Protein AF-0000000068370309 (afdb_homodimer)

Foldseek 3Di:
DPPPPFLCPDDPDPDADDDDDDPPWDKDFPDADNNRFWTWMWTDDPHAIEIEIEGDADQPPNLVVLVVVLVVVVVVVHLHYDYDYHQNFDQPPPPPPPDPDPPDPPPRDGDHDPSNVVSCVVSVHDDCVVVDDPVCCCVPVNPD/DPPPPQLCPDDPDPLDDDDDDDPPWDKDFPDADNNSFWTWMWTDDPHDIEIEIEGDADQPPNLVVLVVVLVVVVVVVHLHYDYDYHQNFHQPPPPPPPDPDPPDPPPRDGDRDPSNVVSCVVSVHDDCVVVDDPVCCCVPVNPD

Secondary structure (DSSP, 8-state):
---------SSS-----EEEEETTSEEEEEEE-TTSSEEEEEEEETTEEEEEEEEE--SS-HHHHHHHHHHHHHHHT-SSEEEEEE--PEE--------SS--------EE--HHHHHHHHHTTEEEGGGS--HHHHHHHS---/---------SSS----EEEEEETTSEEEEEEE-TTSSEEEEEEEETTEEEEEEEEE--SS-HHHHHHHHHHHHHHHT-SSEEEEEE---EE--------SS--------EE--HHHHHHHHHTTEEEGGGG--HHHHHHHS---

Orga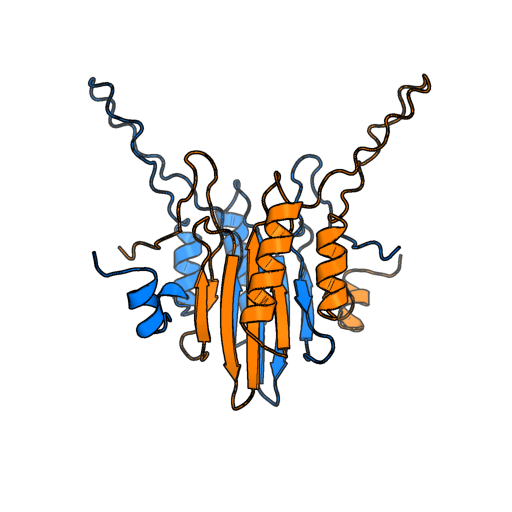nism: Naja naja (NCBI:txid35670)

Sequence (288 aa):
MEKVFMASADNEKKNGIAVYIKEEIKALLVFADPKGRVLAIEIQINFKKILLVVIYAPNANQKEFYKALYTKIIELERKKICIIGDFNAVAEDQKDYKGGNKKGREIKNRELPKICVEMINELNLIDIWRKIPTLYLYNHFPGRMEKVFMASADNEKKNGIAVYIKEEIKALLVFADPKGRVLAIEIQINFKKILLVVIYAPNANQKEFYKALYTKIIELERKKICIIGDFNAVAEDQKDYKGGNKKGREIKNRELPKICVEMINELNLIDIWRKIPTLYLYNHFPGR

Structure (mmCIF, N/CA/C/O backbone):
data_AF-0000000068370309-model_v1
#
loop_
_entity.id
_entity.type
_entity.pdbx_description
1 polymer 'Endonuclease/exonuclease/phosphatase domain-containing protein'
#
loop_
_atom_site.group_PDB
_atom_site.id
_atom_site.type_symbol
_atom_site.label_atom_id
_atom_site.label_alt_id
_atom_site.label_comp_id
_atom_site.label_asym_id
_atom_site.label_entity_id
_atom_site.label_seq_id
_atom_site.pdbx_PDB_ins_code
_atom_site.Cartn_x
_atom_site.Cartn_y
_atom_site.Cartn_z
_atom_site.occupancy
_atom_site.B_iso_or_equiv
_atom_site.auth_seq_id
_atom_site.auth_comp_id
_atom_site.auth_asym_id
_atom_site.auth_atom_id
_atom_site.pdbx_PDB_model_num
ATOM 1 N N . MET A 1 1 ? -12.633 -7.793 20.891 1 22.62 1 MET A N 1
ATOM 2 C CA . MET A 1 1 ? -12.227 -6.555 20.234 1 22.62 1 MET A CA 1
ATOM 3 C C . MET A 1 1 ? -10.789 -6.648 19.719 1 22.62 1 MET A C 1
ATOM 5 O O . MET A 1 1 ? -9.867 -6.875 20.5 1 22.62 1 MET A O 1
ATOM 9 N N . GLU A 1 2 ? -10.602 -7.164 18.5 1 27.12 2 GLU A N 1
ATOM 10 C CA . GLU A 1 2 ? -9.297 -7.496 17.938 1 27.12 2 GLU A CA 1
ATOM 11 C C . GLU A 1 2 ? -8.414 -6.254 17.812 1 27.12 2 GLU A C 1
ATOM 13 O O . GLU A 1 2 ? -8.812 -5.27 17.188 1 27.12 2 GLU A O 1
ATOM 18 N N . LYS A 1 3 ? -7.617 -6.004 18.922 1 27.38 3 LYS A N 1
ATOM 19 C CA . LYS A 1 3 ? -6.688 -4.883 18.984 1 27.38 3 LYS A CA 1
ATOM 20 C C . LYS A 1 3 ? -5.707 -4.898 17.828 1 27.38 3 LYS A C 1
ATOM 22 O O . LYS A 1 3 ? -5.047 -5.91 17.578 1 27.38 3 LYS A O 1
ATOM 27 N N . VAL A 1 4 ? -6.062 -4.234 16.812 1 29.55 4 VAL A N 1
ATOM 28 C CA . VAL A 1 4 ? -5.09 -4.059 15.734 1 29.55 4 VAL A CA 1
ATOM 29 C C . VAL A 1 4 ? -3.893 -3.264 16.25 1 29.55 4 VAL A C 1
ATOM 31 O O . VAL A 1 4 ? -4.055 -2.184 16.828 1 29.55 4 VAL A O 1
ATOM 34 N N . PHE A 1 5 ? -2.963 -4.035 16.672 1 30.14 5 PHE A N 1
ATOM 35 C CA . PHE A 1 5 ? -1.747 -3.389 17.156 1 30.14 5 PHE A CA 1
ATOM 36 C C . PHE A 1 5 ? -1.085 -2.584 16.047 1 30.14 5 PHE A C 1
ATOM 38 O O . PHE A 1 5 ? -0.781 -3.123 14.984 1 30.14 5 PHE A O 1
ATOM 45 N N . MET A 1 6 ? -1.596 -1.412 15.82 1 31.97 6 MET A N 1
ATOM 46 C CA . MET A 1 6 ? -0.88 -0.502 14.93 1 31.97 6 MET A CA 1
ATOM 47 C C . MET A 1 6 ? 0.342 0.088 15.625 1 31.97 6 MET A C 1
ATOM 49 O O . MET A 1 6 ? 0.276 0.459 16.797 1 31.97 6 MET A O 1
ATOM 53 N N . ALA A 1 7 ? 1.471 -0.282 15.312 1 31.19 7 ALA A N 1
ATOM 54 C CA . ALA A 1 7 ? 2.721 0.196 15.898 1 31.19 7 ALA A CA 1
ATOM 55 C C . ALA A 1 7 ? 2.727 1.718 16.016 1 31.19 7 ALA A C 1
ATOM 57 O O . ALA A 1 7 ? 2.512 2.424 15.023 1 31.19 7 ALA A O 1
ATOM 58 N N . SER A 1 8 ? 2.232 2.281 17.219 1 33.44 8 SER A N 1
ATOM 59 C CA . SER A 1 8 ? 2.23 3.721 17.453 1 33.44 8 SER A CA 1
ATOM 60 C C . SER A 1 8 ? 3.639 4.238 17.734 1 33.44 8 SER A C 1
ATOM 62 O O . SER A 1 8 ? 4.219 3.936 18.781 1 33.44 8 SER A O 1
ATOM 64 N N . ALA A 1 9 ? 4.625 4.34 16.906 1 32.72 9 ALA A N 1
ATOM 65 C CA . ALA A 1 9 ? 5.812 4.961 17.484 1 32.72 9 ALA A CA 1
ATOM 66 C C . ALA A 1 9 ? 5.48 6.324 18.078 1 32.72 9 ALA A C 1
ATOM 68 O O . ALA A 1 9 ? 5.785 6.582 19.25 1 32.72 9 ALA A O 1
ATOM 69 N N . ASP A 1 10 ? 5.961 7.57 17.25 1 34.75 10 ASP A N 1
ATOM 70 C CA . ASP A 1 10 ? 6.066 8.914 17.797 1 34.75 10 ASP A CA 1
ATOM 71 C C . ASP A 1 10 ? 4.688 9.492 18.109 1 34.75 10 ASP A C 1
ATOM 73 O O . ASP A 1 10 ? 3.682 9.055 17.547 1 34.75 10 ASP A O 1
ATOM 77 N N . ASN A 1 11 ? 4.516 10.289 19.109 1 36.56 11 ASN A N 1
ATOM 78 C CA . ASN A 1 11 ? 3.355 11.023 19.594 1 36.56 11 ASN A CA 1
ATOM 79 C C . ASN A 1 11 ? 2.402 11.383 18.469 1 36.56 11 ASN A C 1
ATOM 81 O O . ASN A 1 11 ? 1.185 11.266 18.609 1 36.56 11 ASN A O 1
ATOM 85 N N . GLU A 1 12 ? 2.717 12.523 17.719 1 39.53 12 GLU A N 1
ATOM 86 C CA . GLU A 1 12 ? 1.847 13.219 16.766 1 39.53 12 GLU A CA 1
ATOM 87 C C . GLU A 1 12 ? 1.336 12.281 15.688 1 39.53 12 GLU A C 1
ATOM 89 O O . GLU A 1 12 ? 0.337 12.57 15.023 1 39.53 12 GLU A O 1
ATOM 94 N N . LYS A 1 13 ? 2.268 11.617 14.812 1 44.38 13 LYS A N 1
ATOM 95 C CA . LYS A 1 13 ? 2.162 11.07 13.461 1 44.38 13 LYS A CA 1
ATOM 96 C C . LYS A 1 13 ? 1.386 9.758 13.461 1 44.38 13 LYS A C 1
ATOM 98 O O . LYS A 1 13 ? 1.793 8.789 14.109 1 44.38 13 LYS A O 1
ATOM 103 N N . LYS A 1 14 ? 0.061 9.734 13.352 1 48.72 14 LYS A N 1
ATOM 104 C CA . LYS A 1 14 ? -1.032 8.859 12.945 1 48.72 14 LYS A CA 1
ATOM 105 C C . LYS A 1 14 ? -0.534 7.758 12.008 1 48.72 14 LYS A C 1
ATOM 107 O O . LYS A 1 14 ? -0.48 7.945 10.789 1 48.72 14 LYS A O 1
ATOM 112 N N . ASN A 1 15 ? 0.586 7.285 12.148 1 50.38 15 ASN A N 1
ATOM 113 C CA . ASN A 1 15 ? 1.284 6.371 11.25 1 50.38 15 ASN A CA 1
ATOM 114 C C . ASN A 1 15 ? 0.413 5.172 10.883 1 50.38 15 ASN A C 1
ATOM 116 O O . ASN A 1 15 ? 0.632 4.539 9.844 1 50.38 15 ASN A O 1
ATOM 120 N N . GLY A 1 16 ? -0.492 4.602 10.5 1 64.69 16 GLY A N 1
ATOM 121 C CA . GLY A 1 16 ? -0.302 3.16 10.5 1 64.69 16 GLY A CA 1
ATOM 122 C C . GLY A 1 16 ? -0.523 2.529 9.141 1 64.69 16 GLY A C 1
ATOM 123 O O . GLY A 1 16 ? -1.15 3.131 8.266 1 64.69 16 GLY A O 1
ATOM 124 N N . ILE A 1 17 ? 0.26 1.939 8.281 1 86.62 17 ILE A N 1
ATOM 125 C CA . ILE A 1 17 ? -0.038 1.078 7.145 1 86.62 17 ILE A CA 1
ATOM 126 C C . ILE A 1 17 ? -0.548 -0.273 7.641 1 86.62 17 ILE A C 1
ATOM 128 O O . ILE A 1 17 ? -0.176 -0.725 8.727 1 86.62 17 ILE A O 1
ATOM 132 N N . ALA A 1 18 ? -1.53 -0.739 6.953 1 91.75 18 ALA A N 1
ATOM 133 C CA . ALA A 1 18 ? -2.092 -2.053 7.258 1 91.75 18 ALA A CA 1
ATOM 134 C C . ALA A 1 18 ? -2.291 -2.871 5.984 1 91.75 18 ALA A C 1
ATOM 136 O O . ALA A 1 18 ? -2.277 -2.324 4.879 1 91.75 18 ALA A O 1
ATOM 137 N N . VAL A 1 19 ? -2.34 -4.16 6.234 1 95.56 19 VAL A N 1
ATOM 138 C CA . VAL A 1 19 ? -2.596 -5.098 5.148 1 95.56 19 VAL A CA 1
ATOM 139 C C . VAL A 1 19 ? -3.693 -6.078 5.559 1 95.56 19 VAL A C 1
ATOM 141 O O . VAL A 1 19 ? -3.562 -6.781 6.562 1 95.56 19 VAL A O 1
ATOM 144 N N . TYR A 1 20 ? -4.691 -6.082 4.816 1 96.75 20 TYR A N 1
ATOM 145 C CA . TYR A 1 20 ? -5.77 -7.055 4.965 1 96.75 20 TYR A CA 1
ATOM 146 C C . TYR A 1 20 ? -5.883 -7.938 3.727 1 96.75 20 TYR A C 1
ATOM 148 O O . TYR A 1 20 ? -5.938 -7.434 2.602 1 96.75 20 TYR A O 1
ATOM 156 N N . ILE A 1 21 ? -5.949 -9.211 3.967 1 97.12 21 ILE A N 1
ATOM 157 C CA . ILE A 1 21 ? -5.797 -10.156 2.861 1 97.12 21 ILE A CA 1
ATOM 158 C C . ILE A 1 21 ? -6.738 -11.336 3.057 1 97.12 21 ILE A C 1
ATOM 160 O O . ILE A 1 21 ? -7.039 -11.719 4.191 1 97.12 21 ILE A O 1
ATOM 164 N N . LYS A 1 22 ? -7.164 -11.836 1.937 1 96.5 22 LYS A N 1
ATOM 165 C CA . LYS A 1 22 ? -7.977 -13.047 2.033 1 96.5 22 LYS A CA 1
ATOM 166 C C . LYS A 1 22 ? -7.215 -14.172 2.73 1 96.5 22 LYS A C 1
ATOM 168 O O . LYS A 1 22 ? -6.031 -14.391 2.455 1 96.5 22 LYS A O 1
ATOM 173 N N . GLU A 1 23 ? -7.938 -14.938 3.518 1 90.94 23 GLU A N 1
ATOM 174 C CA . GLU A 1 23 ? -7.328 -15.984 4.32 1 90.94 23 GLU A CA 1
ATOM 175 C C . GLU A 1 23 ? -6.715 -17.078 3.438 1 90.94 23 GLU A C 1
ATOM 177 O O . GLU A 1 23 ? -5.672 -17.641 3.773 1 90.94 23 GLU A O 1
ATOM 182 N N . GLU A 1 24 ? -7.27 -17.281 2.336 1 92.69 24 GLU A N 1
ATOM 183 C CA . GLU A 1 24 ? -6.852 -18.375 1.477 1 92.69 24 GLU A CA 1
ATOM 184 C C . GLU A 1 24 ? -5.551 -18.047 0.75 1 92.69 24 GLU A C 1
ATOM 186 O O . GLU A 1 24 ? -4.914 -18.938 0.172 1 92.69 24 GLU A O 1
ATOM 191 N N . ILE A 1 25 ? -5.211 -16.797 0.755 1 93.56 25 ILE A N 1
ATOM 192 C CA . ILE A 1 25 ? -3.945 -16.422 0.135 1 93.56 25 ILE A CA 1
ATOM 193 C C . ILE A 1 25 ? -2.789 -16.766 1.066 1 93.56 25 ILE A C 1
ATOM 195 O O . ILE A 1 25 ? -2.777 -16.375 2.232 1 93.56 25 ILE A O 1
ATOM 199 N N . LYS A 1 26 ? -1.896 -17.547 0.513 1 94.19 26 LYS A N 1
ATOM 200 C CA . LYS A 1 26 ? -0.7 -17.891 1.28 1 94.19 26 LYS A CA 1
ATOM 201 C C . LYS A 1 26 ? 0.245 -16.688 1.375 1 94.19 26 LYS A C 1
ATOM 203 O O . LYS A 1 26 ? 0.916 -16.344 0.4 1 94.19 26 LYS A O 1
ATOM 208 N N . ALA A 1 27 ? 0.271 -16.094 2.523 1 95.12 27 ALA A N 1
ATOM 209 C CA . ALA A 1 27 ? 1.091 -14.898 2.764 1 95.12 27 ALA A CA 1
ATOM 210 C C . ALA A 1 27 ? 1.723 -14.945 4.152 1 95.12 27 ALA A C 1
ATOM 212 O O . ALA A 1 27 ? 1.15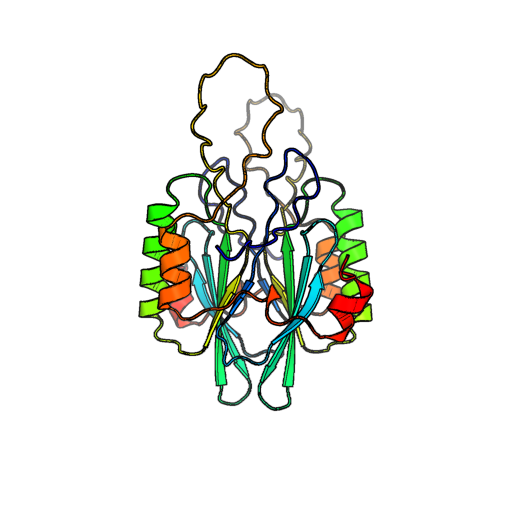4 -15.516 5.082 1 95.12 27 ALA A O 1
ATOM 213 N N . LEU A 1 28 ? 2.891 -14.336 4.246 1 94.5 28 LEU A N 1
ATOM 214 C CA . LEU A 1 28 ? 3.613 -14.258 5.512 1 94.5 28 LEU A CA 1
ATOM 215 C C . LEU A 1 28 ? 4.211 -12.867 5.715 1 94.5 28 LEU A C 1
ATOM 217 O O . LEU A 1 28 ? 4.836 -12.32 4.805 1 94.5 28 LEU A O 1
ATOM 221 N N . LEU A 1 29 ? 3.943 -12.352 6.848 1 95.31 29 LEU A N 1
ATOM 222 C CA . LEU A 1 29 ? 4.637 -11.125 7.23 1 95.31 29 LEU A CA 1
ATOM 223 C C . LEU A 1 29 ? 6.086 -11.414 7.609 1 95.31 29 LEU A C 1
ATOM 225 O O . LEU A 1 29 ? 6.348 -11.992 8.672 1 95.31 29 LEU A O 1
ATOM 229 N N . VAL A 1 30 ? 7.02 -10.961 6.887 1 95.12 30 VAL A N 1
ATOM 230 C CA . VAL A 1 30 ? 8.398 -11.383 7.094 1 95.12 30 VAL A CA 1
ATOM 231 C C . VAL A 1 30 ? 9.195 -10.25 7.727 1 95.12 30 VAL A C 1
ATOM 233 O O . VAL A 1 30 ? 10.297 -10.461 8.234 1 95.12 30 VAL A O 1
ATOM 236 N N . PHE A 1 31 ? 8.617 -9.031 7.629 1 93.81 31 PHE A N 1
ATOM 237 C CA . PHE A 1 31 ? 9.305 -7.906 8.25 1 93.81 31 PHE A CA 1
ATOM 238 C C . PHE A 1 31 ? 8.336 -6.781 8.578 1 93.81 31 PHE A C 1
ATOM 240 O O . PHE A 1 31 ? 7.438 -6.477 7.785 1 93.81 31 PHE A O 1
ATOM 247 N N . ALA A 1 32 ? 8.477 -6.211 9.688 1 92.62 32 ALA A N 1
ATOM 248 C CA . ALA A 1 32 ? 7.812 -4.977 10.109 1 92.62 32 ALA A CA 1
ATOM 249 C C . ALA A 1 32 ? 8.797 -4.027 10.781 1 92.62 32 ALA A C 1
ATOM 251 O O . ALA A 1 32 ? 9.453 -4.395 11.758 1 92.62 32 ALA A O 1
ATOM 252 N N . ASP A 1 33 ? 8.875 -2.852 10.227 1 91.44 33 ASP A N 1
ATOM 253 C CA . ASP A 1 33 ? 9.836 -1.944 10.844 1 91.44 33 ASP A CA 1
ATOM 254 C C . ASP A 1 33 ? 9.305 -1.401 12.172 1 91.44 33 ASP A C 1
ATOM 256 O O . ASP A 1 33 ? 8.094 -1.248 12.344 1 91.44 33 ASP A O 1
ATOM 260 N N . PRO A 1 34 ? 10.156 -1.046 13.047 1 86.25 34 PRO A N 1
ATOM 261 C CA . PRO A 1 34 ? 9.734 -0.603 14.375 1 86.25 34 PRO A CA 1
ATOM 262 C C . PRO A 1 34 ? 8.93 0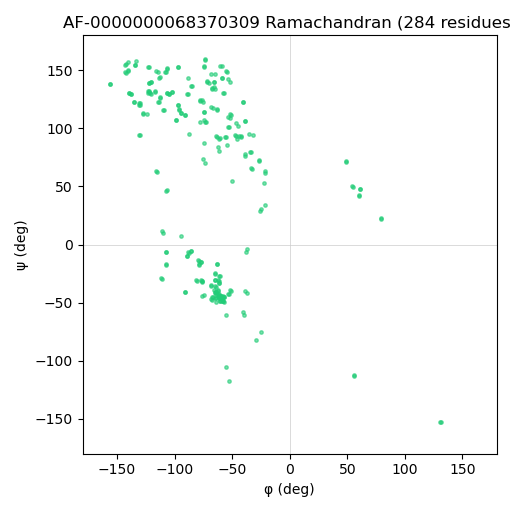.693 14.336 1 86.25 34 PRO A C 1
ATOM 264 O O . PRO A 1 34 ? 8.094 0.93 15.211 1 86.25 34 PRO A O 1
ATOM 267 N N . LYS A 1 35 ? 9.141 1.473 13.305 1 85.62 35 LYS A N 1
ATOM 268 C CA . LYS A 1 35 ? 8.453 2.76 13.234 1 85.62 35 LYS A CA 1
ATOM 269 C C . LYS A 1 35 ? 7.094 2.623 12.562 1 85.62 35 LYS A C 1
ATOM 271 O O . LYS A 1 35 ? 6.336 3.592 12.477 1 85.62 35 LYS A O 1
ATOM 276 N N . GLY A 1 36 ? 6.852 1.416 12.062 1 86.88 36 GLY A N 1
ATOM 277 C CA . GLY A 1 36 ? 5.551 1.158 11.477 1 86.88 36 GLY A CA 1
ATOM 278 C C . GLY A 1 36 ? 5.41 1.718 10.07 1 86.88 36 GLY A C 1
ATOM 279 O O . GLY A 1 36 ? 4.293 1.934 9.594 1 86.88 36 GLY A O 1
ATOM 280 N N . ARG A 1 37 ? 6.543 1.928 9.43 1 91.44 37 ARG A N 1
ATOM 281 C CA . ARG A 1 37 ? 6.492 2.6 8.141 1 91.44 37 ARG A CA 1
ATOM 282 C C . ARG A 1 37 ? 6.773 1.622 7.004 1 91.44 37 ARG A C 1
ATOM 284 O O . ARG A 1 37 ? 6.652 1.975 5.828 1 91.44 37 ARG A O 1
ATOM 291 N N . VAL A 1 38 ? 7.141 0.363 7.395 1 94.88 38 VAL A N 1
ATOM 292 C CA . VAL A 1 38 ? 7.434 -0.646 6.383 1 94.88 38 VAL A CA 1
ATOM 293 C C . VAL A 1 38 ? 6.863 -1.995 6.816 1 94.88 38 VAL A C 1
ATOM 295 O O . VAL A 1 38 ? 7.074 -2.426 7.953 1 94.88 38 VAL A O 1
ATOM 298 N N . LEU A 1 39 ? 6.184 -2.602 5.969 1 95.31 39 LEU A N 1
ATOM 299 C CA . LEU A 1 39 ? 5.824 -4.012 6.066 1 95.31 39 LEU A CA 1
ATOM 300 C C . LEU A 1 39 ? 6.301 -4.777 4.836 1 95.31 39 LEU A C 1
ATOM 302 O O . LEU A 1 39 ? 6.125 -4.316 3.705 1 95.31 39 LEU A O 1
ATOM 306 N N . ALA A 1 40 ? 6.922 -5.867 5.055 1 97.31 40 ALA A N 1
ATOM 307 C CA . ALA A 1 40 ? 7.277 -6.766 3.961 1 97.31 40 ALA A CA 1
ATOM 308 C C . ALA A 1 40 ? 6.527 -8.094 4.078 1 97.31 40 ALA A C 1
ATOM 310 O O . ALA A 1 40 ? 6.609 -8.773 5.102 1 97.31 40 ALA A O 1
ATOM 311 N N . ILE A 1 41 ? 5.832 -8.391 3.068 1 96.62 41 ILE A N 1
ATOM 312 C CA . ILE A 1 41 ? 4.977 -9.578 3.049 1 96.62 41 ILE A CA 1
ATOM 313 C C . ILE A 1 41 ? 5.375 -10.484 1.884 1 96.62 41 ILE A C 1
ATOM 315 O O . ILE A 1 41 ? 5.516 -10.016 0.75 1 96.62 41 ILE A O 1
ATOM 319 N N . GLU A 1 42 ? 5.527 -11.711 2.166 1 96.62 42 GLU A N 1
ATOM 320 C CA . GLU A 1 42 ? 5.73 -12.695 1.108 1 96.62 42 GLU A CA 1
ATOM 321 C C . GLU A 1 42 ? 4.422 -13.391 0.741 1 96.62 42 GLU A C 1
ATOM 323 O O . GLU A 1 42 ? 3.768 -13.992 1.598 1 96.62 42 GLU A O 1
ATOM 328 N N . ILE A 1 43 ? 4.066 -13.234 -0.487 1 95.19 43 ILE A N 1
ATOM 329 C CA . ILE A 1 43 ? 2.887 -13.922 -0.999 1 95.19 43 ILE A CA 1
ATOM 330 C C . ILE A 1 43 ? 3.312 -15.094 -1.878 1 95.19 43 ILE A C 1
ATOM 332 O O . ILE A 1 43 ? 4.141 -14.938 -2.779 1 95.19 43 ILE A O 1
ATOM 336 N N . GLN A 1 44 ? 2.736 -16.188 -1.556 1 93.25 44 GLN A N 1
ATOM 337 C CA . GLN A 1 44 ? 3.07 -17.391 -2.326 1 93.25 44 GLN A CA 1
ATOM 338 C C . GLN A 1 44 ? 1.875 -17.875 -3.143 1 93.25 44 GLN A C 1
ATOM 340 O O . GLN A 1 44 ? 0.779 -18.047 -2.604 1 93.25 44 GLN A O 1
ATOM 345 N N . ILE A 1 45 ? 2.082 -18.031 -4.34 1 86 45 ILE A N 1
ATOM 346 C CA . ILE A 1 45 ? 1.104 -18.641 -5.238 1 86 45 ILE A CA 1
ATOM 347 C C . ILE A 1 45 ? 1.755 -19.781 -6.012 1 86 45 ILE A C 1
ATOM 349 O O . ILE A 1 45 ? 2.643 -19.562 -6.836 1 86 45 ILE A O 1
ATOM 353 N N . ASN A 1 46 ? 1.244 -20.953 -5.664 1 84.56 46 ASN A N 1
ATOM 354 C CA . ASN A 1 46 ? 1.891 -22.172 -6.168 1 84.56 46 ASN A CA 1
ATOM 355 C C . ASN A 1 46 ? 3.373 -22.203 -5.805 1 84.56 46 ASN A C 1
ATOM 357 O O . ASN A 1 46 ? 3.729 -22.172 -4.625 1 84.56 46 ASN A O 1
ATOM 361 N N . PHE A 1 47 ? 4.312 -22.109 -6.809 1 86.38 47 PHE A N 1
ATOM 362 C CA . PHE A 1 47 ? 5.73 -22.25 -6.5 1 86.38 47 PHE A CA 1
ATOM 363 C C . PHE A 1 47 ? 6.453 -20.922 -6.664 1 86.38 47 PHE A C 1
ATOM 365 O O . PHE A 1 47 ? 7.676 -20.844 -6.527 1 86.38 47 PHE A O 1
ATOM 372 N N . LYS A 1 48 ? 5.648 -19.938 -6.805 1 89.75 48 LYS A N 1
ATOM 373 C CA . LYS A 1 48 ? 6.25 -18.609 -6.992 1 89.75 48 LYS A CA 1
ATOM 374 C C . LYS A 1 48 ? 5.957 -17.703 -5.805 1 89.75 48 LYS A C 1
ATOM 376 O O . LYS A 1 48 ? 4.875 -17.766 -5.215 1 89.75 48 LYS A O 1
ATOM 381 N N . LYS A 1 49 ? 6.984 -16.891 -5.504 1 92.81 49 LYS A N 1
ATOM 382 C CA . LYS A 1 49 ? 6.848 -15.961 -4.391 1 92.81 49 LYS A CA 1
ATOM 383 C C . LYS A 1 49 ? 7.012 -14.523 -4.859 1 92.81 49 LYS A C 1
ATOM 385 O O . LYS A 1 49 ? 7.852 -14.234 -5.715 1 92.81 49 LYS A O 1
ATOM 390 N N . ILE A 1 50 ? 6.203 -13.695 -4.312 1 95.12 50 ILE A N 1
ATOM 391 C CA . ILE A 1 50 ? 6.32 -12.25 -4.531 1 95.12 50 ILE A CA 1
ATOM 392 C C . ILE A 1 50 ? 6.523 -11.547 -3.191 1 95.12 50 ILE A C 1
ATOM 394 O O . ILE A 1 50 ? 5.859 -11.867 -2.205 1 95.12 50 ILE A O 1
ATOM 398 N N . LEU A 1 51 ? 7.52 -10.711 -3.164 1 97.38 51 LEU A N 1
ATOM 399 C CA . LEU A 1 51 ? 7.73 -9.859 -1.999 1 97.38 51 LEU A CA 1
ATOM 400 C C . LEU A 1 51 ? 7 -8.523 -2.16 1 97.38 51 LEU A C 1
ATOM 402 O O . LEU A 1 51 ? 7.371 -7.707 -3.004 1 97.38 51 LEU A O 1
ATOM 406 N N . LEU A 1 52 ? 6.02 -8.352 -1.378 1 97.56 52 LEU A N 1
ATOM 407 C CA . LEU A 1 52 ? 5.258 -7.109 -1.321 1 97.56 52 LEU A CA 1
ATOM 408 C C . LEU A 1 52 ? 5.762 -6.215 -0.192 1 97.56 52 LEU A C 1
ATOM 410 O O . LEU A 1 52 ? 5.648 -6.57 0.983 1 97.56 52 LEU A O 1
ATOM 414 N N . VAL A 1 53 ? 6.297 -5.062 -0.551 1 97.75 53 VAL A N 1
ATOM 415 C CA . VAL A 1 53 ? 6.816 -4.113 0.43 1 97.75 53 VAL A CA 1
ATOM 416 C C . VAL A 1 53 ? 5.906 -2.889 0.495 1 97.75 53 VAL A C 1
ATOM 418 O O . VAL A 1 53 ? 5.773 -2.154 -0.487 1 97.75 53 VAL A O 1
ATOM 421 N N . VAL A 1 54 ? 5.293 -2.697 1.626 1 96.31 54 VAL A N 1
ATOM 422 C CA . VAL A 1 54 ? 4.371 -1.59 1.849 1 96.31 54 VAL A CA 1
ATOM 423 C C . VAL A 1 54 ? 5.059 -0.496 2.662 1 96.31 54 VAL A C 1
ATOM 425 O O . VAL A 1 54 ? 5.633 -0.768 3.719 1 96.31 54 VAL A O 1
ATOM 428 N N . ILE A 1 55 ? 4.918 0.749 2.146 1 94.56 55 ILE A N 1
ATOM 429 C CA . ILE A 1 55 ? 5.68 1.771 2.855 1 94.56 55 ILE A CA 1
ATOM 430 C C . ILE A 1 55 ? 4.805 2.998 3.092 1 94.56 55 ILE A C 1
ATOM 432 O O . ILE A 1 55 ? 3.842 3.234 2.355 1 94.56 55 ILE A O 1
ATOM 436 N N . TYR A 1 56 ? 5.164 3.672 4.086 1 90.25 56 TYR A N 1
ATOM 437 C CA . TYR A 1 56 ? 4.781 5.051 4.371 1 90.25 56 TYR A CA 1
ATOM 438 C C . TYR A 1 56 ? 6.008 5.898 4.695 1 90.25 56 TYR A C 1
ATOM 440 O O . TYR A 1 56 ? 6.457 5.938 5.84 1 90.25 56 TYR A O 1
ATOM 448 N N . ALA A 1 57 ? 6.469 6.516 3.6 1 90.94 57 ALA A N 1
ATOM 449 C CA . ALA A 1 57 ? 7.73 7.238 3.746 1 90.94 57 ALA A CA 1
ATOM 450 C C . ALA A 1 57 ? 7.547 8.508 4.578 1 90.94 57 ALA A C 1
ATOM 452 O O . ALA A 1 57 ? 6.539 9.203 4.438 1 90.94 57 ALA A O 1
ATOM 453 N N . PRO A 1 58 ? 8.523 8.773 5.426 1 86.56 58 PRO A N 1
ATOM 454 C CA . PRO A 1 58 ? 8.445 10 6.227 1 86.56 58 PRO A CA 1
ATOM 455 C C . PRO A 1 58 ? 8.727 11.258 5.41 1 86.56 58 PRO A C 1
ATOM 457 O O . PRO A 1 58 ? 9.359 11.188 4.355 1 86.56 58 PRO A O 1
ATOM 460 N N . ASN A 1 59 ? 8.258 12.32 5.953 1 80.5 59 ASN A N 1
ATOM 461 C CA . ASN A 1 59 ? 8.547 13.586 5.293 1 80.5 59 ASN A CA 1
ATOM 462 C C . ASN A 1 59 ? 9.977 14.039 5.543 1 80.5 59 ASN A C 1
ATOM 464 O O . ASN A 1 59 ? 10.594 14.672 4.684 1 80.5 59 ASN A O 1
ATOM 468 N N . ALA A 1 60 ? 10.43 13.672 6.664 1 81.69 60 ALA A N 1
ATOM 469 C CA . ALA A 1 60 ? 11.789 14.047 7.027 1 81.69 60 ALA A CA 1
ATOM 470 C C . ALA A 1 60 ? 12.727 12.844 6.953 1 81.69 60 ALA A C 1
ATOM 472 O O . ALA A 1 60 ? 12.281 11.695 7.055 1 81.69 60 ALA A O 1
ATOM 473 N N . ASN A 1 61 ? 14.055 13.023 6.68 1 89.5 61 ASN A N 1
ATOM 474 C CA . ASN A 1 61 ? 15.078 11.984 6.684 1 89.5 61 ASN A CA 1
ATOM 475 C C . ASN A 1 61 ? 14.766 10.883 5.668 1 89.5 61 ASN A C 1
ATOM 477 O O . ASN A 1 61 ? 14.914 9.703 5.965 1 89.5 61 ASN A O 1
ATOM 481 N N . GLN A 1 62 ? 14.352 11.281 4.547 1 89.81 62 GLN A N 1
ATOM 482 C CA . GLN A 1 62 ? 13.945 10.336 3.514 1 89.81 62 GLN A CA 1
ATOM 483 C C . GLN A 1 62 ? 15.141 9.555 2.979 1 89.81 62 GLN A C 1
ATOM 485 O O . GLN A 1 62 ? 15.023 8.367 2.652 1 89.81 62 GLN A O 1
ATOM 490 N N . LYS A 1 63 ? 16.203 10.273 2.939 1 93.12 63 LYS A N 1
ATOM 491 C CA . LYS A 1 63 ? 17.406 9.602 2.463 1 93.12 63 LYS A CA 1
ATOM 492 C C . LYS A 1 63 ? 17.734 8.383 3.324 1 93.12 63 LYS A C 1
ATOM 494 O O . LYS A 1 63 ? 17.953 7.289 2.801 1 93.12 63 LYS A O 1
ATOM 499 N N . GLU A 1 64 ? 17.719 8.602 4.582 1 94.88 64 GLU A N 1
ATOM 500 C CA . GLU A 1 64 ? 18 7.508 5.512 1 94.88 64 GLU A CA 1
ATOM 501 C C . GLU A 1 64 ? 16.938 6.418 5.426 1 94.88 64 GLU A C 1
ATOM 503 O O . GLU A 1 64 ? 17.25 5.23 5.496 1 94.88 64 GLU A O 1
ATOM 508 N N . PHE A 1 65 ? 15.742 6.812 5.312 1 95 65 PHE A N 1
ATOM 509 C CA . PHE A 1 65 ? 14.633 5.879 5.207 1 95 65 PHE A CA 1
ATOM 510 C C . PHE A 1 65 ? 14.805 4.961 4 1 95 65 PHE A C 1
ATOM 512 O O . PHE A 1 65 ? 14.75 3.736 4.133 1 95 65 PHE A O 1
ATOM 519 N N . TYR A 1 66 ? 15.133 5.484 2.834 1 96.25 66 TYR A N 1
ATOM 520 C CA . TYR A 1 66 ? 15.203 4.695 1.609 1 96.25 66 TYR A CA 1
ATOM 521 C C . TYR A 1 66 ? 16.469 3.854 1.576 1 96.25 66 TYR A C 1
ATOM 523 O O . TYR A 1 66 ? 16.484 2.748 1.029 1 96.25 66 TYR A O 1
ATOM 531 N N . LYS A 1 67 ? 17.5 4.383 2.168 1 96.5 67 LYS A N 1
ATOM 532 C CA . LYS A 1 67 ? 18.719 3.574 2.287 1 96.5 67 LYS A CA 1
ATOM 533 C C . LYS A 1 67 ? 18.453 2.316 3.111 1 96.5 67 LYS A C 1
ATOM 535 O O . LYS A 1 67 ? 18.844 1.216 2.713 1 96.5 67 LYS A O 1
ATOM 540 N N . ALA A 1 68 ? 17.781 2.531 4.207 1 97 68 ALA A N 1
ATOM 541 C CA . ALA A 1 68 ? 17.453 1.397 5.066 1 97 68 ALA A CA 1
ATOM 542 C C . ALA A 1 68 ? 16.484 0.439 4.371 1 97 68 ALA A C 1
ATOM 544 O O . ALA A 1 68 ? 16.609 -0.781 4.5 1 97 68 ALA A O 1
ATOM 545 N N . LEU A 1 69 ? 15.594 0.978 3.703 1 97.31 69 LEU A N 1
ATOM 546 C CA . LEU A 1 69 ? 14.633 0.166 2.961 1 97.31 69 LEU A CA 1
ATOM 547 C C . LEU A 1 69 ? 15.344 -0.695 1.92 1 97.31 69 LEU A C 1
ATOM 549 O O . LEU A 1 69 ? 15.094 -1.9 1.834 1 97.31 69 LEU A O 1
ATOM 553 N N . TYR A 1 70 ? 16.188 -0.084 1.185 1 97.44 70 TYR A N 1
ATOM 554 C CA . TYR A 1 70 ? 16.938 -0.789 0.157 1 97.44 70 TYR A CA 1
ATOM 555 C C . TYR A 1 70 ? 17.75 -1.929 0.762 1 97.44 70 TYR A C 1
ATOM 557 O O . TYR A 1 70 ? 17.703 -3.059 0.267 1 97.44 70 TYR A O 1
ATOM 565 N N . THR A 1 71 ? 18.438 -1.605 1.782 1 97.44 71 THR A N 1
ATOM 566 C CA . THR A 1 71 ? 19.266 -2.6 2.451 1 97.44 71 THR A CA 1
ATOM 567 C C . THR A 1 71 ? 18.422 -3.785 2.912 1 97.44 71 THR A C 1
ATOM 569 O O . THR A 1 71 ? 18.797 -4.941 2.711 1 97.44 71 THR A O 1
ATOM 572 N N . LYS A 1 72 ? 17.312 -3.48 3.48 1 97.5 72 LYS A N 1
ATOM 573 C CA . LYS A 1 72 ? 16.453 -4.543 3.98 1 97.5 72 LYS A CA 1
ATOM 574 C C . LYS A 1 72 ? 15.93 -5.414 2.84 1 97.5 72 LYS A C 1
ATOM 576 O O . LYS A 1 72 ? 15.875 -6.637 2.959 1 97.5 72 LYS A O 1
ATOM 581 N N . ILE A 1 73 ? 15.547 -4.824 1.771 1 97.44 73 ILE A N 1
ATOM 582 C CA . ILE A 1 73 ? 15.008 -5.551 0.625 1 97.44 73 ILE A CA 1
ATOM 583 C C . ILE A 1 73 ? 16.062 -6.5 0.073 1 97.44 73 ILE A C 1
ATOM 585 O O . ILE A 1 73 ? 15.773 -7.664 -0.218 1 97.44 73 ILE A O 1
ATOM 589 N N . ILE A 1 74 ? 17.266 -6.035 -0.051 1 96.62 74 ILE A N 1
ATOM 590 C CA . ILE A 1 74 ? 18.359 -6.852 -0.568 1 96.62 74 ILE A CA 1
ATOM 591 C C . ILE A 1 74 ? 18.594 -8.039 0.36 1 96.62 74 ILE A C 1
ATOM 593 O O . ILE A 1 74 ? 18.844 -9.156 -0.101 1 96.62 74 ILE A O 1
ATOM 597 N N . GLU A 1 75 ? 18.484 -7.75 1.63 1 96.75 75 GLU A N 1
ATOM 598 C CA . GLU A 1 75 ? 18.703 -8.797 2.629 1 96.75 75 GLU A CA 1
ATOM 599 C C . GLU A 1 75 ? 17.688 -9.914 2.477 1 96.75 75 GLU A C 1
ATOM 601 O O . GLU A 1 75 ? 17.969 -11.078 2.785 1 96.75 75 GLU A O 1
ATOM 606 N N . LEU A 1 76 ? 16.531 -9.625 2.039 1 95.12 76 LEU A N 1
ATOM 607 C CA . LEU A 1 76 ? 15.461 -10.609 1.936 1 95.12 76 LEU A CA 1
ATOM 608 C C . LEU A 1 76 ? 15.648 -11.484 0.702 1 95.12 76 LEU A C 1
ATOM 610 O O . LEU A 1 76 ? 15.047 -12.555 0.604 1 95.12 76 LEU A O 1
ATOM 614 N N . GLU A 1 77 ? 16.453 -11.125 -0.271 1 92.44 77 GLU A N 1
ATOM 615 C CA . GLU A 1 77 ? 16.906 -11.914 -1.412 1 92.44 77 GLU A CA 1
ATOM 616 C C . GLU A 1 77 ? 15.727 -12.492 -2.189 1 92.44 77 GLU A C 1
ATOM 618 O O . GLU A 1 77 ? 15.703 -13.695 -2.484 1 92.44 77 GLU A O 1
ATOM 623 N N . ARG A 1 78 ? 14.797 -11.633 -2.512 1 91.25 78 ARG A N 1
ATOM 624 C CA . ARG A 1 78 ? 13.688 -12.078 -3.346 1 91.25 78 ARG A CA 1
ATOM 625 C C . ARG A 1 78 ? 13.789 -11.492 -4.75 1 91.25 78 ARG A C 1
ATOM 627 O O . ARG A 1 78 ? 14.258 -10.359 -4.926 1 91.25 78 ARG A O 1
ATOM 634 N N . LYS A 1 79 ? 13.312 -12.258 -5.66 1 90.69 79 LYS A N 1
ATOM 635 C CA . LYS A 1 79 ? 13.469 -11.867 -7.059 1 90.69 79 LYS A CA 1
ATOM 636 C C . LYS A 1 79 ? 12.273 -11.039 -7.535 1 90.69 79 LYS A C 1
ATOM 638 O O . LYS A 1 79 ? 12.445 -10.078 -8.297 1 90.69 79 LYS A O 1
ATOM 643 N N . LYS A 1 80 ? 11.133 -11.391 -7.168 1 95.44 80 LYS A N 1
ATOM 644 C CA . LYS A 1 80 ? 9.914 -10.688 -7.574 1 95.44 80 LYS A CA 1
ATOM 645 C C . LYS A 1 80 ? 9.453 -9.727 -6.484 1 95.44 80 LYS A C 1
ATOM 647 O O . LYS A 1 80 ? 8.914 -10.156 -5.461 1 95.44 80 LYS A O 1
ATOM 652 N N . ILE A 1 81 ? 9.656 -8.445 -6.781 1 97.44 81 ILE A N 1
ATOM 653 C CA . ILE A 1 81 ? 9.438 -7.43 -5.758 1 97.44 81 ILE A CA 1
ATOM 654 C C . ILE A 1 81 ? 8.406 -6.418 -6.246 1 97.44 81 ILE A C 1
ATOM 656 O O . ILE A 1 81 ? 8.414 -6.027 -7.414 1 97.44 81 ILE A O 1
ATOM 660 N N . CYS A 1 82 ? 7.566 -6.043 -5.402 1 97.5 82 CYS A N 1
ATOM 661 C CA . CYS A 1 82 ? 6.617 -4.949 -5.57 1 97.5 82 CYS A CA 1
ATOM 662 C C . CYS A 1 82 ? 6.66 -4 -4.379 1 97.5 82 CYS A C 1
ATOM 664 O O . CYS A 1 82 ? 6.48 -4.426 -3.236 1 97.5 82 CYS A O 1
ATOM 666 N N . ILE A 1 83 ? 6.969 -2.744 -4.562 1 97.81 83 ILE A N 1
ATOM 667 C CA . ILE A 1 83 ? 6.949 -1.731 -3.514 1 97.81 83 ILE A CA 1
ATOM 668 C C . ILE A 1 83 ? 5.754 -0.804 -3.715 1 97.81 83 ILE A C 1
ATOM 670 O O . ILE A 1 83 ? 5.539 -0.288 -4.812 1 97.81 83 ILE A O 1
ATOM 674 N N . ILE A 1 84 ? 5.027 -0.642 -2.604 1 96.56 84 ILE A N 1
ATOM 675 C CA . ILE A 1 84 ? 3.781 0.099 -2.77 1 96.56 84 ILE A CA 1
ATOM 676 C C . ILE A 1 84 ? 3.545 0.988 -1.551 1 96.56 84 ILE A C 1
ATOM 678 O O . ILE A 1 84 ? 3.988 0.668 -0.445 1 96.56 84 ILE A O 1
ATOM 682 N N . GLY A 1 85 ? 2.783 2.055 -1.78 1 93.06 85 GLY A N 1
ATOM 683 C CA . GLY A 1 85 ? 2.34 2.881 -0.669 1 93.06 85 GLY A CA 1
ATOM 684 C C . GLY A 1 85 ? 2.58 4.359 -0.893 1 93.06 85 GLY A C 1
ATOM 685 O O . GLY A 1 85 ? 2.512 4.844 -2.025 1 93.06 85 GLY A O 1
ATOM 686 N N . ASP A 1 86 ? 2.729 5.047 0.214 1 88.69 86 ASP A N 1
ATOM 687 C CA . ASP A 1 86 ? 2.961 6.484 0.169 1 88.69 86 ASP A CA 1
ATOM 688 C C . ASP A 1 86 ? 4.453 6.801 0.218 1 88.69 86 ASP A C 1
ATOM 690 O O . ASP A 1 86 ? 5.102 6.609 1.249 1 88.69 86 ASP A O 1
ATOM 694 N N . PHE A 1 87 ? 4.852 7.305 -0.877 1 90 87 PHE A N 1
ATOM 695 C CA . PHE A 1 87 ? 6.285 7.555 -1.008 1 90 87 PHE A CA 1
ATOM 696 C C . PHE A 1 87 ? 6.637 8.953 -0.502 1 90 87 PHE A C 1
ATOM 698 O O . PHE A 1 87 ? 7.809 9.258 -0.286 1 90 87 PHE A O 1
ATOM 705 N N . ASN A 1 88 ? 5.652 9.805 -0.217 1 79.5 88 ASN A N 1
ATOM 706 C CA . ASN A 1 88 ? 5.836 11.164 0.277 1 79.5 88 ASN A CA 1
ATOM 707 C C . ASN A 1 88 ? 6.852 11.938 -0.565 1 79.5 88 ASN A C 1
ATOM 709 O O . ASN A 1 88 ? 7.93 12.281 -0.082 1 79.5 88 ASN A O 1
ATOM 713 N N . ALA A 1 89 ? 6.461 12.266 -1.699 1 73.38 89 ALA A N 1
ATOM 714 C CA . ALA A 1 89 ? 7.328 13.023 -2.598 1 73.38 89 ALA A CA 1
ATOM 715 C C . ALA A 1 89 ? 7.609 14.414 -2.041 1 73.38 89 ALA A C 1
ATOM 717 O O . ALA A 1 89 ? 6.789 14.984 -1.317 1 73.38 89 ALA A O 1
ATOM 718 N N . VAL A 1 90 ? 8.875 14.82 -2.111 1 62.09 90 VAL A N 1
ATOM 719 C CA . VAL A 1 90 ? 9.328 16.094 -1.57 1 62.09 90 VAL A CA 1
ATOM 720 C C . VAL A 1 90 ? 9.125 17.203 -2.604 1 62.09 90 VAL A C 1
ATOM 722 O O . VAL A 1 90 ? 9.25 16.969 -3.807 1 62.09 90 VAL A O 1
ATOM 725 N N . ALA A 1 91 ? 8.594 18.312 -1.985 1 56.69 91 ALA A N 1
ATOM 726 C CA . ALA A 1 91 ? 8.453 19.484 -2.854 1 56.69 91 ALA A CA 1
ATOM 727 C C . ALA A 1 91 ? 9.82 19.969 -3.348 1 56.69 91 ALA A C 1
ATOM 729 O O . ALA A 1 91 ? 10.805 19.938 -2.604 1 56.69 91 ALA A O 1
ATOM 730 N N . GLU A 1 92 ? 9.984 19.891 -4.656 1 54.31 92 GLU A N 1
ATOM 731 C CA . GLU A 1 92 ? 11.211 20.469 -5.188 1 54.31 92 GLU A CA 1
ATOM 732 C C . GLU A 1 92 ? 11.375 21.922 -4.738 1 54.31 92 GLU A C 1
ATOM 734 O O . GLU A 1 92 ? 10.414 22.688 -4.738 1 54.31 92 GLU A O 1
ATOM 739 N N . ASP A 1 93 ? 12.156 22.094 -3.809 1 47.72 93 ASP A N 1
ATOM 740 C CA . ASP A 1 93 ? 12.453 23.5 -3.566 1 47.72 93 ASP A CA 1
ATOM 741 C C . ASP A 1 93 ? 12.586 24.266 -4.879 1 47.72 93 ASP A C 1
ATOM 743 O O . ASP A 1 93 ? 13.445 23.953 -5.707 1 47.72 93 ASP A O 1
ATOM 747 N N . GLN A 1 94 ? 11.57 24.578 -5.461 1 45.47 94 GLN A N 1
ATOM 748 C CA . GLN A 1 94 ? 11.852 25.516 -6.539 1 45.47 94 GLN A CA 1
ATOM 749 C C . GLN A 1 94 ? 12.781 26.625 -6.07 1 45.47 94 GLN A C 1
ATOM 751 O O . GLN A 1 94 ? 12.641 27.141 -4.957 1 45.47 94 GLN A O 1
ATOM 756 N N . LYS A 1 95 ? 13.984 26.578 -6.426 1 42.91 95 LYS A N 1
ATOM 757 C CA . LYS A 1 95 ? 14.781 27.797 -6.297 1 42.91 95 LYS A CA 1
ATOM 758 C C . LYS A 1 95 ? 13.938 29.047 -6.578 1 42.91 95 LYS A C 1
ATOM 760 O O . LYS A 1 95 ? 13.273 29.125 -7.613 1 42.91 95 LYS A O 1
ATOM 765 N N . ASP A 1 96 ? 13.438 29.609 -5.516 1 41.03 96 ASP A N 1
ATOM 766 C CA . ASP A 1 96 ? 12.945 30.984 -5.633 1 41.03 96 ASP A CA 1
ATOM 767 C C . ASP A 1 96 ? 13.781 31.797 -6.625 1 41.03 96 ASP A C 1
ATOM 769 O O . ASP A 1 96 ? 14.93 32.125 -6.348 1 41.03 96 ASP A O 1
ATOM 773 N N . TYR A 1 97 ? 13.797 31.516 -7.891 1 40.31 97 TYR A N 1
ATOM 774 C CA . TYR A 1 97 ? 14.297 32.656 -8.625 1 40.31 97 TYR A CA 1
ATOM 775 C C . TYR A 1 97 ? 13.602 33.938 -8.172 1 40.31 97 TYR A C 1
ATOM 777 O O . TYR A 1 97 ? 12.375 34.031 -8.203 1 40.31 97 TYR A O 1
ATOM 785 N N . LYS A 1 98 ? 14.102 34.781 -7.211 1 38.56 98 LYS A N 1
ATOM 786 C CA . LYS A 1 98 ? 13.797 36.094 -6.699 1 38.56 98 LYS A CA 1
ATOM 787 C C . LYS A 1 98 ? 13.367 37.031 -7.824 1 38.56 98 LYS A C 1
ATOM 789 O O . LYS A 1 98 ? 13.391 38.281 -7.66 1 38.56 98 LYS A O 1
ATOM 794 N N . GLY A 1 99 ? 13.352 36.844 -9.117 1 41.84 99 GLY A N 1
ATOM 795 C CA . GLY A 1 99 ? 12.891 38.062 -9.758 1 41.84 99 GLY A CA 1
ATOM 796 C C . GLY A 1 99 ? 11.508 38.469 -9.305 1 41.84 99 GLY A C 1
ATOM 797 O O . GLY A 1 99 ? 10.781 37.688 -8.695 1 41.84 99 GLY A O 1
ATOM 798 N N . GLY A 1 100 ? 11.07 39.844 -9.336 1 38.38 100 GLY A N 1
ATOM 799 C CA . GLY A 1 100 ? 10 40.75 -8.922 1 38.38 100 GLY A CA 1
ATOM 800 C C . GLY A 1 100 ? 8.617 40.125 -9.086 1 38.38 100 GLY A C 1
ATOM 801 O O . GLY A 1 100 ? 7.625 40.719 -8.641 1 38.38 100 GLY A O 1
ATOM 802 N N . ASN A 1 101 ? 8.203 39.75 -10.32 1 38.84 101 ASN A N 1
ATOM 803 C CA . ASN A 1 101 ? 6.762 39.656 -10.547 1 38.84 101 ASN A CA 1
ATOM 804 C C . ASN A 1 101 ? 6.129 38.531 -9.727 1 38.84 101 ASN A C 1
ATOM 806 O O . ASN A 1 101 ? 6.734 37.5 -9.531 1 38.84 101 ASN A O 1
ATOM 810 N N . LYS A 1 102 ? 5.184 38.75 -8.758 1 40.53 102 LYS A N 1
ATOM 811 C CA . LYS A 1 102 ? 4.27 37.938 -7.965 1 40.53 102 LYS A CA 1
ATOM 812 C C . LYS A 1 102 ? 3.941 36.625 -8.68 1 40.53 102 LYS A C 1
ATOM 814 O O . LYS A 1 102 ? 2.941 36.562 -9.391 1 40.53 102 LYS A O 1
ATOM 819 N N . LYS A 1 103 ? 4.844 36.125 -9.453 1 39.59 103 LYS A N 1
ATOM 820 C CA . LYS A 1 103 ? 4.449 35 -10.305 1 39.59 103 LYS A CA 1
ATOM 821 C C . LYS A 1 103 ? 3.783 33.906 -9.492 1 39.59 103 LYS A C 1
ATOM 823 O O . LYS A 1 103 ? 4.066 33.75 -8.305 1 39.59 103 LYS A O 1
ATOM 828 N N . GLY A 1 104 ? 2.754 33.344 -10.07 1 40.5 104 GLY A N 1
ATOM 829 C CA . GLY A 1 104 ? 1.771 32.344 -9.664 1 40.5 104 GLY A CA 1
ATOM 830 C C . GLY A 1 104 ? 2.369 31.203 -8.867 1 40.5 104 GLY A C 1
ATOM 831 O O . GLY A 1 104 ? 3.582 31 -8.891 1 40.5 104 GLY A O 1
ATOM 832 N N . ARG A 1 105 ? 1.867 30.984 -7.648 1 40.91 105 ARG A N 1
ATOM 833 C CA . ARG A 1 105 ? 2.111 29.797 -6.836 1 40.91 105 ARG A CA 1
ATOM 834 C C . ARG A 1 105 ? 2.547 28.625 -7.707 1 40.91 105 ARG A C 1
ATOM 836 O O . ARG A 1 105 ? 1.758 28.109 -8.5 1 40.91 105 ARG A O 1
ATOM 843 N N . GLU A 1 106 ? 3.701 28.781 -8.367 1 41.97 106 GLU A N 1
ATOM 844 C CA . GLU A 1 106 ? 4.191 27.672 -9.188 1 41.97 106 GLU A CA 1
ATOM 845 C C . GLU A 1 106 ? 3.938 26.328 -8.516 1 41.97 106 GLU A C 1
ATOM 847 O O . GLU A 1 106 ? 4.168 26.172 -7.312 1 41.97 106 GLU A O 1
ATOM 852 N N . ILE A 1 107 ? 3.035 25.625 -8.992 1 42.19 107 ILE A N 1
ATOM 853 C CA . ILE A 1 107 ? 2.77 24.234 -8.648 1 42.19 107 ILE A CA 1
ATOM 854 C C . ILE A 1 107 ? 4.086 23.516 -8.352 1 42.19 107 ILE A C 1
ATOM 856 O O . ILE A 1 107 ? 4.957 23.438 -9.219 1 42.19 107 ILE A O 1
ATOM 860 N N . LYS A 1 108 ? 4.648 23.688 -7.152 1 50.12 108 LYS A N 1
ATOM 861 C CA . LYS A 1 108 ? 5.84 22.953 -6.742 1 50.12 108 LYS A CA 1
ATOM 862 C C . LYS A 1 108 ? 5.746 21.484 -7.156 1 50.12 108 LYS A C 1
ATOM 864 O O . LYS A 1 108 ? 4.809 20.781 -6.773 1 50.12 108 LYS A O 1
ATOM 869 N N . ASN A 1 109 ? 6.285 21.188 -8.305 1 56.78 109 ASN A N 1
ATOM 870 C CA . ASN A 1 109 ? 6.398 19.797 -8.742 1 56.78 109 ASN A CA 1
ATOM 871 C C . ASN A 1 109 ? 7.094 18.938 -7.699 1 56.78 109 ASN A C 1
ATOM 873 O O . ASN A 1 109 ? 8.102 19.344 -7.125 1 56.78 109 ASN A O 1
ATOM 877 N N . ARG A 1 110 ? 6.395 18.062 -7.055 1 65.44 110 ARG A N 1
ATOM 878 C CA . ARG A 1 110 ? 6.984 17.109 -6.117 1 65.44 110 ARG A CA 1
ATOM 879 C C . ARG A 1 110 ? 7.691 15.977 -6.859 1 65.44 110 ARG A C 1
ATOM 881 O O . ARG A 1 110 ? 7.215 15.516 -7.902 1 65.44 110 ARG A O 1
ATOM 888 N N . GLU A 1 111 ? 8.938 15.867 -6.484 1 75.69 111 GLU A N 1
ATOM 889 C CA . GLU A 1 111 ? 9.734 14.781 -7.047 1 75.69 111 GLU A CA 1
ATOM 890 C C . GLU A 1 111 ? 10.18 13.805 -5.965 1 75.69 111 GLU A C 1
ATOM 892 O O . GLU A 1 111 ? 10.297 14.172 -4.797 1 75.69 111 GLU A O 1
ATOM 897 N N . LEU A 1 112 ? 10.312 12.516 -6.41 1 83.5 112 LEU A N 1
ATOM 898 C CA . LEU A 1 112 ? 10.906 11.531 -5.512 1 83.5 112 LEU A CA 1
ATOM 899 C C . LEU A 1 112 ? 12.367 11.852 -5.238 1 83.5 112 LEU A C 1
ATOM 901 O O . LEU A 1 112 ? 13.094 12.289 -6.137 1 83.5 112 LEU A O 1
ATOM 905 N N . PRO A 1 113 ? 12.75 11.656 -4.008 1 85.44 113 PRO A N 1
ATOM 906 C CA . PRO A 1 113 ? 14.172 11.852 -3.734 1 85.44 113 PRO A CA 1
ATOM 907 C C . PRO A 1 113 ? 15.07 11 -4.629 1 85.44 113 PRO A C 1
ATOM 909 O O . PRO A 1 113 ? 14.688 9.891 -5.016 1 85.44 113 PRO A O 1
ATOM 912 N N . LYS A 1 114 ? 16.25 11.508 -4.926 1 89.69 114 LYS A N 1
ATOM 913 C CA . LYS A 1 114 ? 17.203 10.828 -5.809 1 89.69 114 LYS A CA 1
ATOM 914 C C . LYS A 1 114 ? 17.469 9.406 -5.336 1 89.69 114 LYS A C 1
ATOM 916 O O . LYS A 1 114 ? 17.516 8.477 -6.145 1 89.69 114 LYS A O 1
ATOM 921 N N . ILE A 1 115 ? 17.625 9.242 -4.07 1 92.12 115 ILE A N 1
ATOM 922 C CA . ILE A 1 115 ? 17.953 7.934 -3.506 1 92.12 115 ILE A CA 1
ATOM 923 C C . ILE A 1 115 ? 16.797 6.961 -3.752 1 92.12 115 ILE A C 1
ATOM 925 O O . ILE A 1 115 ? 17.016 5.766 -3.961 1 92.12 115 ILE A O 1
ATOM 929 N N . CYS A 1 116 ? 15.656 7.43 -3.701 1 93.94 116 CYS A N 1
ATOM 930 C CA . CYS A 1 116 ? 14.492 6.609 -4.012 1 93.94 116 CYS A CA 1
ATOM 931 C C . CYS A 1 116 ? 14.508 6.176 -5.477 1 93.94 116 CYS A C 1
ATOM 933 O O . CYS A 1 116 ? 14.312 5 -5.781 1 93.94 116 CYS A O 1
ATOM 935 N N . VAL A 1 117 ? 14.766 7.07 -6.301 1 93.5 117 VAL A N 1
ATOM 936 C CA . VAL A 1 117 ? 14.828 6.785 -7.73 1 93.5 117 VAL A CA 1
ATOM 937 C C . VAL A 1 117 ? 15.938 5.77 -8.008 1 93.5 117 VAL A C 1
ATOM 939 O O . VAL A 1 117 ? 15.734 4.816 -8.766 1 93.5 117 VAL A O 1
ATOM 942 N N . GLU A 1 118 ? 17 5.969 -7.418 1 95.69 118 GLU A N 1
ATOM 943 C CA . GLU A 1 118 ? 18.109 5.035 -7.57 1 95.69 118 GLU A CA 1
ATOM 944 C C . GLU A 1 118 ? 17.734 3.635 -7.105 1 95.69 118 GLU A C 1
ATOM 946 O O . GLU A 1 118 ? 18.062 2.643 -7.758 1 95.69 118 GLU A O 1
ATOM 951 N N . MET A 1 119 ? 17.094 3.555 -5.992 1 96.31 119 MET A N 1
ATOM 952 C CA . MET A 1 119 ? 16.625 2.271 -5.469 1 96.31 119 MET A CA 1
ATOM 953 C C . MET A 1 119 ? 15.711 1.574 -6.469 1 96.31 119 MET A C 1
ATOM 955 O O . MET A 1 119 ? 15.891 0.388 -6.754 1 96.31 119 MET A O 1
ATOM 959 N N . ILE A 1 120 ? 14.828 2.328 -7.008 1 96.44 120 ILE A N 1
ATOM 960 C CA . ILE A 1 120 ? 13.867 1.802 -7.969 1 96.44 120 ILE A CA 1
ATOM 961 C C . ILE A 1 120 ? 14.602 1.268 -9.195 1 96.44 120 ILE A C 1
ATOM 963 O O . ILE A 1 120 ? 14.312 0.169 -9.672 1 96.44 120 ILE A O 1
ATOM 967 N N . ASN A 1 121 ? 15.539 1.968 -9.617 1 96.12 121 ASN A N 1
ATOM 968 C CA . ASN A 1 121 ? 16.328 1.565 -10.781 1 96.12 121 ASN A CA 1
ATOM 969 C C . ASN A 1 121 ? 17.172 0.328 -10.477 1 96.12 121 ASN A C 1
ATOM 971 O O . ASN A 1 121 ? 17.203 -0.613 -11.273 1 96.12 121 ASN A O 1
ATOM 975 N N . GLU A 1 122 ? 17.828 0.358 -9.375 1 96.19 122 GLU A N 1
ATOM 976 C CA . GLU A 1 122 ? 18.688 -0.755 -9 1 96.19 122 GLU A CA 1
ATOM 977 C C . GLU A 1 122 ? 17.906 -2.049 -8.852 1 96.19 122 GLU A C 1
ATOM 979 O O . GLU A 1 122 ? 18.406 -3.133 -9.141 1 96.19 122 GLU A O 1
ATOM 984 N N . LEU A 1 123 ? 16.734 -1.915 -8.422 1 96.75 123 LEU A N 1
ATOM 985 C CA . LEU A 1 123 ? 15.883 -3.084 -8.242 1 96.75 123 LEU A CA 1
ATOM 986 C C . LEU A 1 123 ? 15.172 -3.443 -9.539 1 96.75 123 LEU A C 1
ATOM 988 O O . LEU A 1 123 ? 14.422 -4.422 -9.594 1 96.75 123 LEU A O 1
ATOM 992 N N . ASN A 1 124 ? 15.312 -2.635 -10.555 1 96.44 124 ASN A N 1
ATOM 993 C CA . ASN A 1 124 ? 14.695 -2.836 -11.859 1 96.44 124 ASN A CA 1
ATOM 994 C C . ASN A 1 124 ? 13.172 -2.861 -11.766 1 96.44 124 ASN A C 1
ATOM 996 O O . ASN A 1 124 ? 12.531 -3.746 -12.336 1 96.44 124 ASN A O 1
ATOM 1000 N N . LEU A 1 125 ? 12.688 -1.909 -11.086 1 97.12 125 LEU A N 1
ATOM 1001 C CA . LEU A 1 125 ? 11.242 -1.781 -10.961 1 97.12 125 LEU A CA 1
ATOM 1002 C C . LEU A 1 125 ? 10.695 -0.774 -11.969 1 97.12 125 LEU A C 1
ATOM 1004 O O . LEU A 1 125 ? 11.398 0.164 -12.352 1 97.12 125 LEU A O 1
ATOM 1008 N N . ILE A 1 126 ? 9.422 -1.024 -12.312 1 95.81 126 ILE A N 1
ATOM 1009 C CA . ILE A 1 126 ? 8.758 -0.087 -13.211 1 95.81 126 ILE A CA 1
ATOM 1010 C C . ILE A 1 126 ? 7.496 0.454 -12.547 1 95.81 126 ILE A C 1
ATOM 1012 O O . ILE A 1 126 ? 6.922 -0.195 -11.664 1 95.81 126 ILE A O 1
ATOM 1016 N N . ASP A 1 127 ? 7.164 1.614 -12.961 1 93.31 127 ASP A N 1
ATOM 1017 C CA . ASP A 1 127 ? 5.922 2.232 -12.492 1 93.31 127 ASP A CA 1
ATOM 1018 C C . ASP A 1 127 ? 4.703 1.475 -13.016 1 93.31 127 ASP A C 1
ATOM 1020 O O . ASP A 1 127 ? 4.629 1.153 -14.203 1 93.31 127 ASP A O 1
ATOM 1024 N N . ILE A 1 128 ? 3.787 1.226 -12.172 1 94.25 128 ILE A N 1
ATOM 1025 C CA . ILE A 1 128 ? 2.611 0.445 -12.539 1 94.25 128 ILE A CA 1
ATOM 1026 C C . ILE A 1 128 ? 1.852 1.155 -13.656 1 94.25 128 ILE A C 1
ATOM 1028 O O . ILE A 1 128 ? 1.119 0.521 -14.422 1 94.25 128 ILE A O 1
ATOM 1032 N N . TRP A 1 129 ? 1.967 2.445 -13.727 1 90.44 129 TRP A N 1
ATOM 1033 C CA . TRP A 1 129 ? 1.27 3.23 -14.742 1 90.44 129 TRP A CA 1
ATOM 1034 C C . TRP A 1 129 ? 1.737 2.852 -16.141 1 90.44 129 TRP A C 1
ATOM 1036 O O . TRP A 1 129 ? 1.075 3.168 -17.141 1 90.44 129 TRP A O 1
ATOM 1046 N N . ARG A 1 130 ? 2.82 2.219 -16.188 1 88.62 130 ARG A N 1
ATOM 1047 C CA . ARG A 1 130 ? 3.307 1.715 -17.469 1 88.62 130 ARG A CA 1
ATOM 1048 C C . ARG A 1 130 ? 2.582 0.431 -17.859 1 88.62 130 ARG A C 1
ATOM 1050 O O . ARG A 1 130 ? 2.691 -0.025 -19 1 88.62 130 ARG A O 1
ATOM 1057 N N . LYS A 1 131 ? 1.924 -0.098 -16.906 1 86.88 131 LYS A N 1
ATOM 1058 C CA . LYS A 1 131 ? 1.194 -1.34 -17.141 1 86.88 131 LYS A CA 1
ATOM 1059 C C . LYS A 1 131 ? -0.311 -1.091 -17.203 1 86.88 131 LYS A C 1
ATOM 1061 O O . LYS A 1 131 ? -1.075 -1.697 -16.438 1 86.88 131 LYS A O 1
ATOM 1066 N N . ILE A 1 132 ? -0.777 -0.127 -17.906 1 75.25 132 ILE A N 1
ATOM 1067 C CA . ILE A 1 132 ? -2.186 0.218 -18.078 1 75.25 132 ILE A CA 1
ATOM 1068 C C . ILE A 1 132 ? -2.762 -0.541 -19.266 1 75.25 132 ILE A C 1
ATOM 1070 O O . ILE A 1 132 ? -2.135 -0.616 -20.328 1 75.25 132 ILE A O 1
ATOM 1074 N N . PRO A 1 133 ? -3.939 -1.183 -18.891 1 65.25 133 PRO A N 1
ATOM 1075 C CA . PRO A 1 133 ? -4.543 -1.809 -20.078 1 65.25 133 PRO A CA 1
ATOM 1076 C C . PRO A 1 133 ? -4.828 -0.81 -21.188 1 65.25 133 PRO A C 1
ATOM 1078 O O . PRO A 1 133 ? -5.113 0.36 -20.922 1 65.25 133 PRO A O 1
ATOM 1081 N N . THR A 1 134 ? -4.445 -1.078 -22.328 1 57.41 134 THR A N 1
ATOM 1082 C CA . THR A 1 134 ? -4.711 -0.258 -23.5 1 57.41 134 THR A CA 1
ATOM 1083 C C . THR A 1 134 ? -6.109 0.344 -23.438 1 57.41 134 THR A C 1
ATOM 1085 O O . THR A 1 134 ? -6.305 1.517 -23.766 1 57.41 134 THR A O 1
ATOM 1088 N N . LEU A 1 135 ? -7.027 -0.411 -23.031 1 51.81 135 LEU A N 1
ATOM 1089 C CA . LEU A 1 135 ? -8.414 0.028 -23.094 1 51.81 135 LEU A CA 1
ATOM 1090 C C . LEU A 1 135 ? -8.719 1.052 -22.016 1 51.81 135 LEU A C 1
ATOM 1092 O O . LEU A 1 135 ? -9.5 1.979 -22.219 1 51.81 135 LEU A O 1
ATOM 1096 N N . TYR A 1 136 ? -8.281 0.872 -20.844 1 52.69 136 TYR A N 1
ATOM 1097 C CA . TYR A 1 136 ? -8.516 1.766 -19.719 1 52.69 136 TYR A CA 1
ATOM 1098 C C . TYR A 1 136 ? -7.957 3.156 -20 1 52.69 136 TYR A C 1
ATOM 1100 O O . TYR A 1 136 ? -8.539 4.16 -19.578 1 52.69 136 TYR A O 1
ATOM 1108 N N . LEU A 1 137 ? -6.734 3.229 -20.547 1 49.5 137 LEU A N 1
ATOM 1109 C CA . LEU A 1 137 ? -6.168 4.516 -20.938 1 49.5 137 LEU A CA 1
ATOM 1110 C C . LEU A 1 137 ? -7.137 5.285 -21.828 1 49.5 137 LEU A C 1
ATOM 1112 O O . LEU A 1 137 ? -7.289 6.5 -21.672 1 49.5 137 LEU A O 1
ATOM 1116 N N . TYR A 1 138 ? -7.723 4.496 -22.641 1 47.62 138 TYR A N 1
ATOM 1117 C CA . TYR A 1 138 ? -8.625 5.172 -23.562 1 47.62 138 TYR A CA 1
ATOM 1118 C C . TYR A 1 138 ? -9.82 5.762 -22.828 1 47.62 138 TYR A C 1
ATOM 1120 O O . TYR A 1 138 ? -10.258 6.875 -23.125 1 47.62 138 TYR A O 1
ATOM 1128 N N . ASN A 1 139 ? -10.391 4.996 -21.953 1 48.94 139 ASN A N 1
ATOM 1129 C CA . ASN A 1 139 ? -11.641 5.418 -21.328 1 48.94 139 ASN A CA 1
ATOM 1130 C C . ASN A 1 139 ? -11.398 6.395 -20.188 1 48.94 139 ASN A C 1
ATOM 1132 O O . ASN A 1 139 ? -12.195 7.309 -19.969 1 48.94 139 ASN A O 1
ATOM 1136 N N . HIS A 1 140 ? -10.383 6.324 -19.531 1 50.62 140 HIS A N 1
ATOM 1137 C CA . HIS A 1 140 ? -10.234 7.152 -18.344 1 50.62 140 HIS A CA 1
ATOM 1138 C C . HIS A 1 140 ? -9.156 8.219 -18.547 1 50.62 140 HIS A C 1
ATOM 1140 O O . HIS A 1 140 ? -9.148 9.234 -17.844 1 50.62 140 HIS A O 1
ATOM 1146 N N . PHE A 1 141 ? -8.125 7.977 -19.391 1 43.16 141 PHE A N 1
ATOM 1147 C CA . PHE A 1 141 ? -7.172 9.008 -19.781 1 43.16 141 PHE A CA 1
ATOM 1148 C C . PHE A 1 141 ? -7.262 9.273 -21.281 1 43.16 141 PHE A C 1
ATOM 1150 O O . PHE A 1 141 ? -6.469 8.742 -22.062 1 43.16 141 PHE A O 1
ATOM 1157 N N . PRO A 1 142 ? -8.312 9.703 -21.656 1 36.12 142 PRO A N 1
ATOM 1158 C CA . PRO A 1 142 ? -8.375 9.953 -23.094 1 36.12 142 PRO A CA 1
ATOM 1159 C C . PRO A 1 142 ? -7.215 10.82 -23.594 1 36.12 142 PRO A C 1
ATOM 1161 O O . PRO A 1 142 ? -6.66 11.617 -22.844 1 36.12 142 PRO A O 1
ATOM 1164 N N . GLY A 1 143 ? -6.309 10.25 -24.391 1 37.66 143 GLY A N 1
ATOM 1165 C CA . GLY A 1 143 ? -5.383 11.094 -25.141 1 37.66 143 GLY A CA 1
ATOM 1166 C C . GLY A 1 143 ? -5.934 12.477 -25.422 1 37.66 143 GLY A C 1
ATOM 1167 O O . GLY A 1 143 ? -6.926 12.625 -26.141 1 37.66 143 GLY A O 1
ATOM 1168 N N . ARG A 1 144 ? -5.973 13.258 -24.297 1 31.33 144 ARG A N 1
ATOM 1169 C CA . ARG A 1 144 ? -6.102 14.586 -24.891 1 31.33 144 ARG A CA 1
ATOM 1170 C C . ARG A 1 144 ? -4.891 14.922 -25.75 1 31.33 144 ARG A C 1
ATOM 1172 O O . ARG A 1 144 ? -3.766 14.531 -25.422 1 31.33 144 ARG A O 1
ATOM 1179 N N . MET B 1 1 ? 12.938 12.625 -18.625 1 23.23 1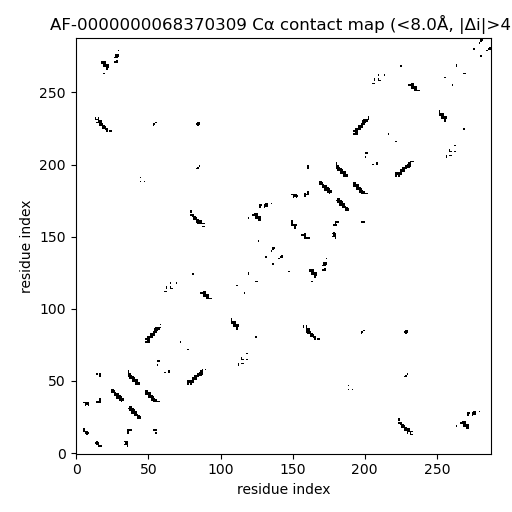 MET B N 1
ATOM 1180 C CA . MET B 1 1 ? 12.461 12.844 -17.25 1 23.23 1 MET B CA 1
ATOM 1181 C C . MET B 1 1 ? 11.086 12.219 -17.062 1 23.23 1 MET B C 1
ATOM 1183 O O . MET B 1 1 ? 10.133 12.578 -17.75 1 23.23 1 MET B O 1
ATOM 1187 N N . GLU B 1 2 ? 11.047 10.93 -16.688 1 28.44 2 GLU B N 1
ATOM 1188 C CA . GLU B 1 2 ? 9.82 10.141 -16.609 1 28.44 2 GLU B CA 1
ATOM 1189 C C . GLU B 1 2 ? 8.844 10.742 -15.602 1 28.44 2 GLU B C 1
ATOM 1191 O O . GLU B 1 2 ? 9.18 10.93 -14.43 1 28.44 2 GLU B O 1
ATOM 1196 N N . LYS B 1 3 ? 7.941 11.648 -16.156 1 27.84 3 LYS B N 1
ATOM 1197 C CA . LYS B 1 3 ? 6.898 12.297 -15.352 1 27.84 3 LYS B CA 1
ATOM 1198 C C . LYS B 1 3 ? 6.027 11.258 -14.648 1 27.84 3 LYS B C 1
ATOM 1200 O O . LYS B 1 3 ? 5.512 10.336 -15.281 1 27.84 3 LYS B O 1
ATOM 1205 N N . VAL B 1 4 ? 6.391 10.953 -13.5 1 31.16 4 VAL B N 1
ATOM 1206 C CA . VAL B 1 4 ? 5.508 10.109 -12.703 1 31.16 4 VAL B CA 1
ATOM 1207 C C . VAL B 1 4 ? 4.191 10.844 -12.438 1 31.16 4 VAL B C 1
ATOM 1209 O O . VAL B 1 4 ? 4.195 11.992 -11.992 1 31.16 4 VAL B O 1
ATOM 1212 N N . PHE B 1 5 ? 3.273 10.547 -13.328 1 31.17 5 PHE B N 1
ATOM 1213 C CA . PHE B 1 5 ? 1.971 11.172 -13.133 1 31.17 5 PHE B CA 1
ATOM 1214 C C . PHE B 1 5 ? 1.353 10.734 -11.812 1 31.17 5 PHE B C 1
ATOM 1216 O O . PHE B 1 5 ? 1.215 9.531 -11.555 1 31.17 5 PHE B O 1
ATOM 1223 N N . MET B 1 6 ? 1.718 11.383 -10.789 1 33.69 6 MET B N 1
ATOM 1224 C CA . MET B 1 6 ? 1.017 11.188 -9.523 1 33.69 6 MET B CA 1
ATOM 1225 C C . MET B 1 6 ? -0.313 11.93 -9.516 1 33.69 6 MET B C 1
ATOM 1227 O O . MET B 1 6 ? -0.4 13.062 -10 1 33.69 6 MET B O 1
ATOM 1231 N N . ALA B 1 7 ? -1.368 11.312 -9.633 1 32.66 7 ALA B N 1
ATOM 1232 C CA . ALA B 1 7 ? -2.689 11.938 -9.633 1 32.66 7 ALA B CA 1
ATOM 1233 C C . ALA B 1 7 ? -2.797 12.992 -8.539 1 32.66 7 ALA B C 1
ATOM 1235 O O . ALA B 1 7 ? -2.525 12.711 -7.367 1 32.66 7 ALA B O 1
ATOM 1236 N N . SER B 1 8 ? -2.502 14.312 -8.93 1 33.72 8 SER B N 1
ATOM 1237 C CA . SER B 1 8 ? -2.586 15.422 -7.984 1 33.72 8 SER B CA 1
ATOM 1238 C C . SER B 1 8 ? -4.035 15.805 -7.707 1 33.72 8 SER B C 1
ATOM 1240 O O . SER B 1 8 ? -4.746 16.266 -8.602 1 33.72 8 SER B O 1
ATOM 1242 N N . ALA B 1 9 ? -4.898 15.172 -7.004 1 33.28 9 ALA B N 1
ATOM 1243 C CA . ALA B 1 9 ? -6.188 15.836 -6.84 1 33.28 9 ALA B CA 1
ATOM 1244 C C . ALA B 1 9 ? -6.012 17.266 -6.324 1 33.28 9 ALA B C 1
ATOM 1246 O O . ALA B 1 9 ? -6.418 18.219 -6.984 1 33.28 9 ALA B O 1
ATOM 1247 N N . ASP B 1 10 ? -6.645 17.531 -4.93 1 34.97 10 ASP B N 1
ATOM 1248 C CA . ASP B 1 10 ? -6.883 18.844 -4.355 1 34.97 10 ASP B CA 1
ATOM 1249 C C . ASP B 1 10 ? -5.566 19.578 -4.105 1 34.97 10 ASP B C 1
ATOM 1251 O O . ASP B 1 10 ? -4.508 18.953 -4 1 34.97 10 ASP B O 1
ATOM 1255 N N . ASN B 1 11 ? -5.574 20.891 -4.246 1 36.81 11 ASN B N 1
ATOM 1256 C CA . ASN B 1 11 ? -4.496 21.828 -3.98 1 36.81 11 ASN B CA 1
ATOM 1257 C C . ASN B 1 11 ? -3.504 21.281 -2.959 1 36.81 11 ASN B C 1
ATOM 1259 O O . ASN B 1 11 ? -2.291 21.422 -3.125 1 36.81 11 ASN B O 1
ATOM 1263 N N . GLU B 1 12 ? -3.932 21.297 -1.704 1 39.03 12 GLU B N 1
ATOM 1264 C CA . GLU B 1 12 ? -3.064 21.078 -0.551 1 39.03 12 GLU B CA 1
ATOM 1265 C C . GLU B 1 12 ? -2.479 19.656 -0.569 1 39.03 12 GLU B C 1
ATOM 1267 O O . GLU B 1 12 ? -1.467 19.391 0.081 1 39.03 12 GLU B O 1
ATOM 1272 N N . LYS B 1 13 ? -3.367 18.469 -0.77 1 43.88 13 LYS B N 1
ATOM 1273 C CA . LYS B 1 13 ? -3.135 17.094 -0.303 1 43.88 13 LYS B CA 1
ATOM 1274 C C . LYS B 1 13 ? -2.314 16.297 -1.314 1 43.88 13 LYS B C 1
ATOM 1276 O O . LYS B 1 13 ? -2.693 16.203 -2.482 1 43.88 13 LYS B O 1
ATOM 1281 N N . LYS B 1 14 ? -1.035 16.141 -1.291 1 48.09 14 LYS B N 1
ATOM 1282 C CA . LYS B 1 14 ? 0.1 15.328 -1.721 1 48.09 14 LYS B CA 1
ATOM 1283 C C . LYS B 1 14 ? -0.339 13.914 -2.066 1 48.09 14 LYS B C 1
ATOM 1285 O O . LYS B 1 14 ? -0.612 13.109 -1.176 1 48.09 14 LYS B O 1
ATOM 1290 N N . ASN B 1 15 ? -1.278 13.68 -2.873 1 52 15 ASN B N 1
ATOM 1291 C CA . ASN B 1 15 ? -1.747 12.328 -3.154 1 52 15 ASN B CA 1
ATOM 1292 C C . ASN B 1 15 ? -0.605 11.414 -3.6 1 52 15 ASN B C 1
ATOM 1294 O O . ASN B 1 15 ? 0.014 11.656 -4.637 1 52 15 ASN B O 1
ATOM 1298 N N . GLY B 1 16 ? 0.152 10.773 -2.662 1 63.72 16 GLY B N 1
ATOM 1299 C CA . GLY B 1 16 ? 1.476 10.172 -2.672 1 63.72 16 GLY B CA 1
ATOM 1300 C C . GLY B 1 16 ? 1.45 8.688 -2.959 1 63.72 16 GLY B C 1
ATOM 1301 O O . GLY B 1 16 ? 2.451 7.992 -2.762 1 63.72 16 GLY B O 1
ATOM 1302 N N . ILE B 1 17 ? 0.142 7.867 -3.398 1 87.25 17 ILE B N 1
ATOM 1303 C CA . ILE B 1 17 ? 0.47 6.445 -3.396 1 87.25 17 ILE B CA 1
ATOM 1304 C C . ILE B 1 17 ? 1.025 6.043 -4.762 1 87.25 17 ILE B C 1
ATOM 1306 O O . ILE B 1 17 ? 0.654 6.621 -5.785 1 87.25 17 ILE B O 1
ATOM 1310 N N . ALA B 1 18 ? 1.96 5.184 -4.773 1 91.88 18 ALA B N 1
ATOM 1311 C CA . ALA B 1 18 ? 2.58 4.656 -5.984 1 91.88 18 ALA B CA 1
ATOM 1312 C C . ALA B 1 18 ? 2.857 3.16 -5.852 1 91.88 18 ALA B C 1
ATOM 1314 O O . ALA B 1 18 ? 2.85 2.619 -4.742 1 91.88 18 ALA B O 1
ATOM 1315 N N . VAL B 1 19 ? 2.949 2.559 -7.016 1 95.56 19 VAL B N 1
ATOM 1316 C CA . VAL B 1 19 ? 3.289 1.142 -7.086 1 95.56 19 VAL B CA 1
ATOM 1317 C C . VAL B 1 19 ? 4.43 0.933 -8.078 1 95.56 19 VAL B C 1
ATOM 1319 O O . VAL B 1 19 ? 4.312 1.288 -9.258 1 95.56 19 VAL B O 1
ATOM 1322 N N . TYR B 1 20 ? 5.445 0.394 -7.609 1 96.75 20 TYR B N 1
ATOM 1323 C CA . TYR B 1 20 ? 6.574 -0.018 -8.438 1 96.75 20 TYR B CA 1
ATOM 1324 C C . TYR B 1 20 ? 6.773 -1.527 -8.375 1 96.75 20 TYR B C 1
ATOM 1326 O O . TYR B 1 20 ? 6.828 -2.109 -7.289 1 96.75 20 TYR B O 1
ATOM 1334 N N . ILE B 1 21 ? 6.914 -2.119 -9.523 1 97.06 21 ILE B N 1
ATOM 1335 C CA . ILE B 1 21 ? 6.848 -3.574 -9.594 1 97.06 21 ILE B CA 1
ATOM 1336 C C . ILE B 1 21 ? 7.852 -4.086 -10.625 1 97.06 21 ILE B C 1
ATOM 1338 O O . ILE B 1 21 ? 8.141 -3.404 -11.617 1 97.06 21 ILE B O 1
ATOM 1342 N N . LYS B 1 22 ? 8.344 -5.254 -10.328 1 96.56 22 LYS B N 1
ATOM 1343 C CA . LYS B 1 22 ? 9.234 -5.867 -11.312 1 96.56 22 LYS B CA 1
ATOM 1344 C C . LYS B 1 22 ? 8.516 -6.047 -12.648 1 96.56 22 LYS B C 1
ATOM 1346 O O . LYS B 1 22 ? 7.359 -6.469 -12.695 1 96.56 22 LYS B O 1
ATOM 1351 N N . GLU B 1 23 ? 9.266 -5.859 -13.719 1 91 23 GLU B N 1
ATOM 1352 C CA . GLU B 1 23 ? 8.695 -5.902 -15.062 1 91 23 GLU B CA 1
ATOM 1353 C C . GLU B 1 23 ? 8.18 -7.297 -15.391 1 91 23 GLU B C 1
ATOM 1355 O O . GLU B 1 23 ? 7.164 -7.438 -16.078 1 91 23 GLU B O 1
ATOM 1360 N N . GLU B 1 24 ? 8.773 -8.25 -14.867 1 92.75 24 GLU B N 1
ATOM 1361 C CA . GLU B 1 24 ? 8.445 -9.633 -15.227 1 92.75 24 GLU B CA 1
ATOM 1362 C C . GLU B 1 24 ? 7.152 -10.086 -14.562 1 92.75 24 GLU B C 1
ATOM 1364 O O . GLU B 1 24 ? 6.586 -11.117 -14.922 1 92.75 24 GLU B O 1
ATOM 1369 N N . ILE B 1 25 ? 6.734 -9.328 -13.586 1 93.62 25 ILE B N 1
ATOM 1370 C CA . ILE B 1 25 ? 5.469 -9.664 -12.938 1 93.62 25 ILE B CA 1
ATOM 1371 C C . ILE B 1 25 ? 4.309 -9.211 -13.82 1 93.62 25 ILE B C 1
ATOM 1373 O O . ILE B 1 25 ? 4.238 -8.047 -14.219 1 93.62 25 ILE B O 1
ATOM 1377 N N . LYS B 1 26 ? 3.477 -10.188 -14.125 1 94.19 26 LYS B N 1
ATOM 1378 C CA . LYS B 1 26 ? 2.283 -9.852 -14.898 1 94.19 26 LYS B CA 1
ATOM 1379 C C . LYS B 1 26 ? 1.265 -9.109 -14.039 1 94.19 26 LYS B C 1
ATOM 1381 O O . LYS B 1 26 ? 0.602 -9.703 -13.188 1 94.19 26 LYS B O 1
ATOM 1386 N N . ALA B 1 27 ? 1.171 -7.828 -14.266 1 95.06 27 ALA B N 1
ATOM 1387 C CA . ALA B 1 27 ? 0.273 -6.965 -13.5 1 95.06 27 ALA B CA 1
ATOM 1388 C C . ALA B 1 27 ? -0.398 -5.934 -14.398 1 95.06 27 ALA B C 1
ATOM 1390 O O . ALA B 1 27 ? 0.173 -5.52 -15.414 1 95.06 27 ALA B O 1
ATOM 1391 N N . LEU B 1 28 ? -1.611 -5.559 -14 1 94.44 28 LEU B N 1
ATOM 1392 C CA . LEU B 1 28 ? -2.373 -4.559 -14.742 1 94.44 28 LEU B CA 1
ATOM 1393 C C . LEU B 1 28 ? -3.062 -3.588 -13.789 1 94.44 28 LEU B C 1
ATOM 1395 O O . LEU B 1 28 ? -3.693 -4.008 -12.812 1 94.44 28 LEU B O 1
ATOM 1399 N N . LEU B 1 29 ? -2.861 -2.361 -14.07 1 95.06 29 LEU B N 1
ATOM 1400 C CA . LEU B 1 29 ? -3.643 -1.354 -13.359 1 95.06 29 LEU B CA 1
ATOM 1401 C C . LEU B 1 29 ? -5.082 -1.327 -13.867 1 95.06 29 LEU B C 1
ATOM 1403 O O . LEU B 1 29 ? -5.344 -0.872 -14.977 1 95.06 29 LEU B O 1
ATOM 1407 N N . VAL B 1 30 ? -6.02 -1.678 -13.078 1 94.88 30 VAL B N 1
ATOM 1408 C CA . VAL B 1 30 ? -7.379 -1.856 -13.578 1 94.88 30 VAL B CA 1
ATOM 1409 C C . VAL B 1 30 ? -8.266 -0.711 -13.094 1 94.88 30 VAL B C 1
ATOM 1411 O O . VAL B 1 30 ? -9.367 -0.505 -13.609 1 94.88 30 VAL B O 1
ATOM 1414 N N . PHE B 1 31 ? -7.75 -0.001 -12.055 1 93.62 31 PHE B N 1
ATOM 1415 C CA . PHE B 1 31 ? -8.523 1.135 -11.57 1 93.62 31 PHE B CA 1
ATOM 1416 C C . PHE B 1 31 ? -7.633 2.139 -10.859 1 93.62 31 PHE B C 1
ATOM 1418 O O . PHE B 1 31 ? -6.734 1.752 -10.102 1 93.62 31 PHE B O 1
ATOM 1425 N N . ALA B 1 32 ? -7.848 3.355 -11.086 1 92.5 32 ALA B N 1
ATOM 1426 C CA . ALA B 1 32 ? -7.273 4.48 -10.352 1 92.5 32 ALA B CA 1
ATOM 1427 C C . ALA B 1 32 ? -8.336 5.531 -10.047 1 92.5 32 ALA B C 1
ATOM 1429 O O . ALA B 1 32 ? -9 6.043 -10.953 1 92.5 32 ALA B O 1
ATOM 1430 N N . ASP B 1 33 ? -8.469 5.805 -8.781 1 91.31 33 ASP B N 1
ATOM 1431 C CA . ASP B 1 33 ? -9.5 6.789 -8.469 1 91.31 33 ASP B CA 1
ATOM 1432 C C . ASP B 1 33 ? -9.039 8.195 -8.836 1 91.31 33 ASP B C 1
ATOM 1434 O O . ASP B 1 33 ? -7.848 8.5 -8.789 1 91.31 33 ASP B O 1
ATOM 1438 N N . PRO B 1 34 ? -9.945 9.039 -9.125 1 86.12 34 PRO B N 1
ATOM 1439 C CA . PRO B 1 34 ? -9.594 10.383 -9.586 1 86.12 34 PRO B CA 1
ATOM 1440 C C . PRO B 1 34 ? -8.867 11.203 -8.516 1 86.12 34 PRO B C 1
ATOM 1442 O O . PRO B 1 34 ? -8.07 12.086 -8.844 1 86.12 34 PRO B O 1
ATOM 1445 N N . LYS B 1 35 ? -9.102 10.852 -7.285 1 85.56 35 LYS B N 1
ATOM 1446 C CA . LYS B 1 35 ? -8.492 11.625 -6.207 1 85.56 35 LYS B CA 1
ATOM 1447 C C . LYS B 1 35 ? -7.105 11.094 -5.867 1 85.56 35 LYS B C 1
ATOM 1449 O O . LYS B 1 35 ? -6.402 11.672 -5.031 1 85.56 35 LYS B O 1
ATOM 1454 N N . GLY B 1 36 ? -6.773 9.984 -6.48 1 86.69 36 GLY B N 1
ATOM 1455 C CA . GLY B 1 36 ? -5.441 9.438 -6.289 1 86.69 36 GLY B CA 1
ATOM 1456 C C . GLY B 1 36 ? -5.285 8.688 -4.98 1 86.69 36 GLY B C 1
ATOM 1457 O O . GLY B 1 36 ? -4.172 8.516 -4.48 1 86.69 36 GLY B O 1
ATOM 1458 N N . ARG B 1 37 ? -6.41 8.227 -4.457 1 91.38 37 ARG B N 1
ATOM 1459 C CA . ARG B 1 37 ? -6.363 7.621 -3.133 1 91.38 37 ARG B CA 1
ATOM 1460 C C . ARG B 1 37 ? -6.539 6.109 -3.219 1 91.38 37 ARG B C 1
ATOM 1462 O O . ARG B 1 37 ? -6.406 5.406 -2.215 1 91.38 37 ARG B O 1
ATOM 1469 N N . VAL B 1 38 ? -6.83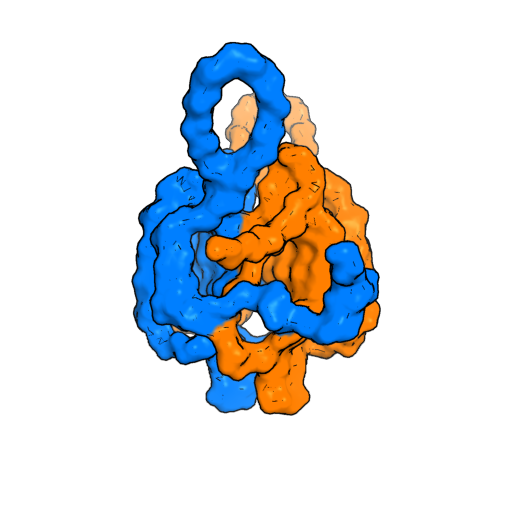6 5.641 -4.449 1 94.81 38 VAL B N 1
ATOM 1470 C CA . VAL B 1 38 ? -7.031 4.207 -4.637 1 94.81 38 VAL B CA 1
ATOM 1471 C C . VAL B 1 38 ? -6.395 3.762 -5.949 1 94.81 38 VAL B C 1
ATOM 1473 O O . VAL B 1 38 ? -6.613 4.383 -6.992 1 94.81 38 VAL B O 1
ATOM 1476 N N . LEU B 1 39 ? -5.641 2.766 -5.887 1 95.25 39 LEU B N 1
ATOM 1477 C CA . LEU B 1 39 ? -5.199 2.004 -7.047 1 95.25 39 LEU B CA 1
ATOM 1478 C C . LEU B 1 39 ? -5.586 0.535 -6.914 1 95.25 39 LEU B C 1
ATOM 1480 O O . LEU B 1 39 ? -5.395 -0.069 -5.855 1 95.25 39 LEU B O 1
ATOM 1484 N N . ALA B 1 40 ? -6.168 0.014 -7.922 1 97.25 40 ALA B N 1
ATOM 1485 C CA . ALA B 1 40 ? -6.438 -1.421 -7.977 1 97.25 40 ALA B CA 1
ATOM 1486 C C . ALA B 1 40 ? -5.613 -2.09 -9.07 1 97.25 40 ALA B C 1
ATOM 1488 O O . ALA B 1 40 ? -5.691 -1.7 -10.242 1 97.25 40 ALA B O 1
ATOM 1489 N N . ILE B 1 41 ? -4.863 -3.037 -8.672 1 96.5 41 ILE B N 1
ATOM 1490 C CA . ILE B 1 41 ? -3.939 -3.721 -9.57 1 96.5 41 ILE B CA 1
ATOM 1491 C C . ILE B 1 41 ? -4.242 -5.215 -9.586 1 96.5 41 ILE B C 1
ATOM 1493 O O . ILE B 1 41 ? -4.371 -5.84 -8.531 1 96.5 41 ILE B O 1
ATOM 1497 N N . GLU B 1 42 ? -4.336 -5.754 -10.734 1 96.56 42 GLU B N 1
ATOM 1498 C CA . GLU B 1 42 ? -4.445 -7.203 -10.867 1 96.56 42 GLU B CA 1
ATOM 1499 C C . GLU B 1 42 ? -3.086 -7.836 -11.156 1 96.56 42 GLU B C 1
ATOM 1501 O O . GLU B 1 42 ? -2.428 -7.484 -12.141 1 96.56 42 GLU B O 1
ATOM 1506 N N . ILE B 1 43 ? -2.699 -8.695 -10.266 1 95.19 43 ILE B N 1
ATOM 1507 C CA . ILE B 1 43 ? -1.463 -9.445 -10.469 1 95.19 43 ILE B CA 1
ATOM 1508 C C . ILE B 1 43 ? -1.788 -10.883 -10.867 1 95.19 43 ILE B C 1
ATOM 1510 O O . ILE B 1 43 ? -2.592 -11.547 -10.211 1 95.19 43 ILE B O 1
ATOM 1514 N N . GLN B 1 44 ? -1.154 -11.266 -11.914 1 93.31 44 GLN B N 1
ATOM 1515 C CA . GLN B 1 44 ? -1.391 -12.617 -12.391 1 93.31 44 GLN B CA 1
ATOM 1516 C C . GLN B 1 44 ? -0.142 -13.484 -12.234 1 93.31 44 GLN B C 1
ATOM 1518 O O . GLN B 1 44 ? 0.945 -13.094 -12.672 1 93.31 44 GLN B O 1
ATOM 1523 N N . ILE B 1 45 ? -0.298 -14.555 -11.625 1 86.19 45 ILE B N 1
ATOM 1524 C CA . ILE B 1 45 ? 0.742 -15.57 -11.523 1 86.19 45 ILE B CA 1
ATOM 1525 C C . ILE B 1 45 ? 0.187 -16.922 -11.977 1 86.19 45 ILE B C 1
ATOM 1527 O O . ILE B 1 45 ? -0.683 -17.5 -11.312 1 86.19 45 ILE B O 1
ATOM 1531 N N . ASN B 1 46 ? 0.752 -17.328 -13.109 1 84.75 46 ASN B N 1
ATOM 1532 C CA . ASN B 1 46 ? 0.198 -18.5 -13.781 1 84.75 46 ASN B CA 1
ATOM 1533 C C . ASN B 1 46 ? -1.29 -18.328 -14.078 1 84.75 46 ASN B C 1
ATOM 1535 O O . ASN B 1 46 ? -1.684 -17.406 -14.781 1 84.75 46 ASN B O 1
ATOM 1539 N N . PHE B 1 47 ? -2.203 -19.125 -13.406 1 86.44 47 PHE B N 1
ATOM 1540 C CA . PHE B 1 47 ? -3.619 -19.062 -13.742 1 86.44 47 PHE B CA 1
ATOM 1541 C C . PHE B 1 47 ? -4.414 -18.406 -12.617 1 86.44 47 PHE B C 1
ATOM 1543 O O . PHE B 1 47 ? -5.641 -18.328 -12.688 1 86.44 47 PHE B O 1
ATOM 1550 N N . LYS B 1 48 ? -3.674 -17.875 -11.727 1 89.81 48 LYS B N 1
ATOM 1551 C CA . LYS B 1 48 ? -4.348 -17.25 -10.594 1 89.81 48 LYS B CA 1
ATOM 1552 C C . LYS B 1 48 ? -4.145 -15.742 -10.594 1 89.81 48 LYS B C 1
ATOM 1554 O O . LYS B 1 48 ? -3.082 -15.258 -10.984 1 89.81 48 LYS B O 1
ATOM 1559 N N . LYS B 1 49 ? -5.223 -15.078 -10.164 1 92.81 49 LYS B N 1
ATOM 1560 C CA . LYS B 1 49 ? -5.176 -13.625 -10.109 1 92.81 49 LYS B CA 1
ATOM 1561 C C . LYS B 1 49 ? -5.418 -13.117 -8.688 1 92.81 49 LYS B C 1
ATOM 1563 O O . LYS B 1 49 ? -6.246 -13.672 -7.965 1 92.81 49 LYS B O 1
ATOM 1568 N N . ILE B 1 50 ? -4.68 -12.125 -8.344 1 95.06 50 ILE B N 1
ATOM 1569 C CA . ILE B 1 50 ? -4.875 -11.422 -7.082 1 95.06 50 ILE B CA 1
ATOM 1570 C C . ILE B 1 50 ? -5.168 -9.945 -7.352 1 95.06 50 ILE B C 1
ATOM 1572 O O . ILE B 1 50 ? -4.516 -9.32 -8.195 1 95.06 50 ILE B O 1
ATOM 1576 N N . LEU B 1 51 ? -6.223 -9.469 -6.742 1 97.25 51 LEU B N 1
ATOM 1577 C CA . LEU B 1 51 ? -6.516 -8.039 -6.789 1 97.25 51 LEU B CA 1
ATOM 1578 C C . LEU B 1 51 ? -5.867 -7.312 -5.621 1 97.25 51 LEU B C 1
ATOM 1580 O O . LEU B 1 51 ? -6.266 -7.496 -4.469 1 97.25 51 LEU B O 1
ATOM 1584 N N . LEU B 1 52 ? -4.918 -6.531 -5.922 1 97.56 52 LEU B N 1
ATOM 1585 C CA . LEU B 1 52 ? -4.238 -5.68 -4.953 1 97.56 52 LEU B CA 1
ATOM 1586 C C . LEU B 1 52 ? -4.824 -4.273 -4.957 1 97.56 52 LEU B C 1
ATOM 1588 O O . LEU B 1 52 ? -4.73 -3.557 -5.953 1 97.56 52 LEU B O 1
ATOM 1592 N N . VAL B 1 53 ? -5.41 -3.883 -3.838 1 97.69 53 VAL B N 1
ATOM 1593 C CA . VAL B 1 53 ? -6.016 -2.561 -3.707 1 97.69 53 VAL B CA 1
ATOM 1594 C C . VAL B 1 53 ? -5.188 -1.707 -2.75 1 97.69 53 VAL B C 1
ATOM 1596 O O . VAL B 1 53 ? -5.07 -2.029 -1.564 1 97.69 53 VAL B O 1
ATOM 1599 N N . VAL B 1 54 ? -4.621 -0.666 -3.266 1 96.25 54 VAL B N 1
ATOM 1600 C CA . VAL B 1 54 ? -3.775 0.244 -2.5 1 96.25 54 VAL B CA 1
ATOM 1601 C C . VAL B 1 54 ? -4.559 1.509 -2.154 1 96.25 54 VAL B C 1
ATOM 1603 O O . VAL B 1 54 ? -5.148 2.141 -3.031 1 96.25 54 VAL B O 1
ATOM 1606 N N . ILE B 1 55 ? -4.477 1.871 -0.856 1 94.56 55 ILE B N 1
ATOM 1607 C CA . ILE B 1 55 ? -5.324 3.008 -0.506 1 94.56 55 ILE B CA 1
ATOM 1608 C C . ILE B 1 55 ? -4.531 4 0.341 1 94.56 55 ILE B C 1
ATOM 1610 O O . ILE B 1 55 ? -3.566 3.621 1.011 1 94.56 55 ILE B O 1
ATOM 1614 N N . TYR B 1 56 ? -4.973 5.172 0.251 1 90.19 56 TYR B N 1
ATOM 1615 C CA . TYR B 1 56 ? -4.688 6.266 1.174 1 90.19 56 TYR B CA 1
ATOM 1616 C C . TYR B 1 56 ? -5.977 6.961 1.605 1 90.19 56 TYR B C 1
ATOM 1618 O O . TYR B 1 56 ? -6.461 7.859 0.919 1 90.19 56 TYR B O 1
ATOM 1626 N N . ALA B 1 57 ? -6.434 6.453 2.748 1 90.94 57 ALA B N 1
ATOM 1627 C CA . ALA B 1 57 ? -7.742 6.934 3.188 1 90.94 57 ALA B CA 1
ATOM 1628 C C . ALA B 1 57 ? -7.66 8.375 3.684 1 90.94 57 ALA B C 1
ATOM 1630 O O . ALA B 1 57 ? -6.703 8.75 4.359 1 90.94 57 ALA B O 1
ATOM 1631 N N . PRO B 1 58 ? -8.688 9.148 3.346 1 86.62 58 PRO B N 1
ATOM 1632 C CA . PRO B 1 58 ? -8.719 10.539 3.822 1 86.62 58 PRO B CA 1
ATOM 1633 C C . PRO B 1 58 ? -9.039 10.641 5.309 1 86.62 58 PRO B C 1
ATOM 1635 O O . PRO B 1 58 ? -9.625 9.727 5.887 1 86.62 58 PRO B O 1
ATOM 1638 N N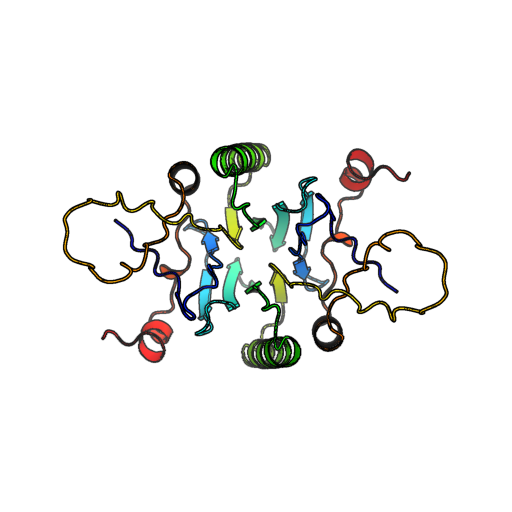 . ASN B 1 59 ? -8.664 11.75 5.82 1 80.44 59 ASN B N 1
ATOM 1639 C CA . ASN B 1 59 ? -9 11.984 7.219 1 80.44 59 ASN B CA 1
ATOM 1640 C C . ASN B 1 59 ? -10.469 12.375 7.383 1 80.44 59 ASN B C 1
ATOM 1642 O O . ASN B 1 59 ? -11.094 12.047 8.398 1 80.44 59 ASN B O 1
ATOM 1646 N N . ALA B 1 60 ? -10.93 13 6.398 1 81.62 60 ALA B N 1
ATOM 1647 C CA . ALA B 1 60 ? -12.32 13.43 6.43 1 81.62 60 ALA B CA 1
ATOM 1648 C C . ALA B 1 60 ? -13.172 12.578 5.492 1 81.62 60 ALA B C 1
ATOM 1650 O O . ALA B 1 60 ? -12.664 11.984 4.539 1 81.62 60 ALA B O 1
ATOM 1651 N N . ASN B 1 61 ? -14.516 12.383 5.77 1 89.44 61 ASN B N 1
ATOM 1652 C CA . ASN B 1 61 ? -15.469 11.688 4.914 1 89.44 61 ASN B CA 1
ATOM 1653 C C . ASN B 1 61 ? -15.062 10.242 4.68 1 89.44 61 ASN B C 1
ATOM 1655 O O . ASN B 1 61 ? -15.148 9.742 3.555 1 89.44 61 ASN B O 1
ATOM 1659 N N . GLN B 1 62 ? -14.633 9.617 5.676 1 89.75 62 GLN B N 1
ATOM 1660 C CA . GLN B 1 62 ? -14.133 8.25 5.574 1 89.75 62 GLN B CA 1
ATOM 1661 C C . GLN B 1 62 ? -15.258 7.277 5.25 1 89.75 62 GLN B C 1
ATOM 1663 O O . GLN B 1 62 ? -15.055 6.305 4.523 1 89.75 62 GLN B O 1
ATOM 1668 N N . LYS B 1 63 ? -16.359 7.625 5.82 1 93.06 63 LYS B N 1
ATOM 1669 C CA . LYS B 1 63 ? -17.5 6.766 5.547 1 93.06 63 LYS B CA 1
ATOM 1670 C C . LYS B 1 63 ? -17.781 6.68 4.047 1 93.06 63 LYS B C 1
ATOM 1672 O O . LYS B 1 63 ? -17.922 5.586 3.498 1 93.06 63 LYS B O 1
ATOM 1677 N N . GLU B 1 64 ? -17.812 7.809 3.443 1 94.81 64 GLU B N 1
ATOM 1678 C CA . GLU B 1 64 ? -18.062 7.855 2.004 1 94.81 64 GLU B CA 1
ATOM 1679 C C . GLU B 1 64 ? -16.922 7.188 1.231 1 94.81 64 GLU B C 1
ATOM 1681 O O . GLU B 1 64 ? -17.172 6.496 0.241 1 94.81 64 GLU B O 1
ATOM 1686 N N . PHE B 1 65 ? -15.758 7.414 1.647 1 94.94 65 PHE B N 1
ATOM 1687 C CA . PHE B 1 65 ? -14.586 6.832 1.007 1 94.94 65 PHE B CA 1
ATOM 168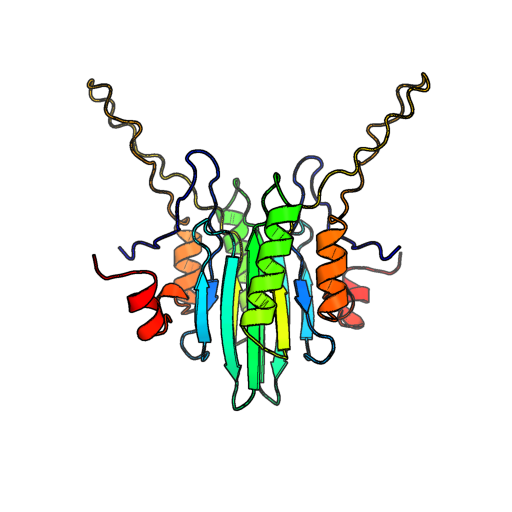8 C C . PHE B 1 65 ? -14.672 5.309 1.014 1 94.94 65 PHE B C 1
ATOM 1690 O O . PHE B 1 65 ? -14.547 4.672 -0.033 1 94.94 65 PHE B O 1
ATOM 1697 N N . TYR B 1 66 ? -14.984 4.68 2.143 1 96.25 66 TYR B N 1
ATOM 1698 C CA . TYR B 1 66 ? -14.969 3.229 2.266 1 96.25 66 TYR B CA 1
ATOM 1699 C C . TYR B 1 66 ? -16.188 2.609 1.587 1 96.25 66 TYR B C 1
ATOM 1701 O O . TYR B 1 66 ? -16.109 1.502 1.052 1 96.25 66 TYR B O 1
ATOM 1709 N N . LYS B 1 67 ? -17.266 3.34 1.611 1 96.5 67 LYS B N 1
ATOM 1710 C CA . LYS B 1 67 ? -18.422 2.863 0.864 1 96.5 67 LYS B CA 1
ATOM 1711 C C . LYS B 1 67 ? -18.109 2.764 -0.627 1 96.5 67 LYS B C 1
ATOM 1713 O O . LYS B 1 67 ? -18.422 1.754 -1.264 1 96.5 67 LYS B O 1
ATOM 1718 N N . ALA B 1 68 ? -17.5 3.803 -1.117 1 96.94 68 ALA B N 1
ATOM 1719 C CA . ALA B 1 68 ? -17.125 3.809 -2.529 1 96.94 68 ALA B CA 1
ATOM 1720 C C . ALA B 1 68 ? -16.094 2.729 -2.83 1 96.94 68 ALA B C 1
ATOM 1722 O O . ALA B 1 68 ? -16.141 2.078 -3.875 1 96.94 68 ALA B O 1
ATOM 1723 N N . LEU B 1 69 ? -15.195 2.584 -1.97 1 97.31 69 LEU B N 1
ATOM 1724 C CA . LEU B 1 69 ? -14.172 1.561 -2.129 1 97.31 69 LEU B CA 1
ATOM 1725 C C . LEU B 1 69 ? -14.797 0.17 -2.191 1 97.31 69 LEU B C 1
ATOM 1727 O O . LEU B 1 69 ? -14.469 -0.619 -3.082 1 97.31 69 LEU B O 1
ATOM 1731 N N . TYR B 1 70 ? -15.641 -0.086 -1.275 1 97.44 70 TYR B N 1
ATOM 1732 C CA . TYR B 1 70 ? -16.328 -1.373 -1.225 1 97.44 70 TYR B CA 1
ATOM 1733 C C . TYR B 1 70 ? -17.078 -1.643 -2.521 1 97.44 70 TYR B C 1
ATOM 1735 O O . TYR B 1 70 ? -16.953 -2.719 -3.109 1 97.44 70 TYR B O 1
ATOM 1743 N N . THR B 1 71 ? -17.812 -0.687 -2.914 1 97.38 71 THR B N 1
ATOM 1744 C CA . THR B 1 71 ? -18.594 -0.819 -4.137 1 97.38 71 THR B CA 1
ATOM 1745 C C . THR B 1 71 ? -17.703 -1.127 -5.328 1 97.38 71 THR B C 1
ATOM 1747 O O . THR B 1 71 ? -18 -2.012 -6.129 1 97.38 71 THR B O 1
ATOM 1750 N N . LYS B 1 72 ? -16.641 -0.423 -5.402 1 97.44 72 LYS B N 1
ATOM 1751 C CA . LYS B 1 72 ? -15.727 -0.625 -6.523 1 97.44 72 LYS B CA 1
ATOM 1752 C C . LYS B 1 72 ? -15.117 -2.023 -6.492 1 97.44 72 LYS B C 1
ATOM 1754 O O . LYS B 1 72 ? -14.992 -2.676 -7.531 1 97.44 72 LYS B O 1
ATOM 1759 N N . ILE B 1 73 ? -14.734 -2.484 -5.355 1 97.38 73 ILE B N 1
ATOM 1760 C CA . ILE B 1 73 ? -14.117 -3.799 -5.211 1 97.38 73 ILE B CA 1
ATOM 1761 C C . ILE B 1 73 ? -15.102 -4.879 -5.652 1 97.38 73 ILE B C 1
ATOM 1763 O O . ILE B 1 73 ? -14.734 -5.805 -6.379 1 97.38 73 ILE B O 1
ATOM 1767 N N . ILE B 1 74 ? -16.312 -4.762 -5.25 1 96.56 74 ILE B N 1
ATOM 1768 C CA . ILE B 1 74 ? -17.344 -5.734 -5.609 1 96.56 74 ILE B CA 1
ATOM 1769 C C . ILE B 1 74 ? -17.531 -5.746 -7.125 1 96.56 74 ILE B C 1
ATOM 1771 O O . ILE B 1 74 ? -17.703 -6.809 -7.73 1 96.56 74 ILE B O 1
ATOM 1775 N N . GLU B 1 75 ? -17.484 -4.57 -7.668 1 96.69 75 GLU B N 1
ATOM 1776 C CA . GLU B 1 75 ? -17.656 -4.434 -9.109 1 96.69 75 GLU B CA 1
ATOM 1777 C C . GLU B 1 75 ? -16.578 -5.176 -9.875 1 96.69 75 GLU B C 1
ATOM 1779 O O . GLU B 1 75 ? -16.797 -5.66 -10.984 1 96.69 75 GLU B O 1
ATOM 1784 N N . LEU B 1 76 ? -15.445 -5.27 -9.344 1 95 76 LEU B N 1
ATOM 1785 C CA . LEU B 1 76 ? -14.305 -5.887 -10.016 1 95 76 LEU B CA 1
ATOM 1786 C C . LEU B 1 76 ? -14.398 -7.406 -9.953 1 95 76 LEU B C 1
ATOM 1788 O O . LEU B 1 76 ? -13.727 -8.102 -10.719 1 95 76 LEU B O 1
ATOM 1792 N N . GLU B 1 77 ? -15.195 -8 -9.086 1 91.94 77 GLU B N 1
ATOM 1793 C CA . GLU B 1 77 ? -15.57 -9.406 -9.023 1 91.94 77 GLU B CA 1
ATOM 1794 C C . GLU B 1 77 ? -14.336 -10.305 -8.969 1 91.94 77 GLU B C 1
ATOM 1796 O O . GLU B 1 77 ? -14.234 -11.273 -9.727 1 91.94 77 GLU B O 1
ATOM 1801 N N . ARG B 1 78 ? -13.453 -9.961 -8.078 1 90.5 78 ARG B N 1
ATOM 1802 C CA . ARG B 1 78 ? -12.289 -10.828 -7.887 1 90.5 78 ARG B CA 1
ATOM 1803 C C . ARG B 1 78 ? -12.383 -11.586 -6.566 1 90.5 78 ARG B C 1
ATOM 1805 O O . ARG B 1 78 ? -12.922 -11.07 -5.582 1 90.5 78 ARG B O 1
ATOM 1812 N N . LYS B 1 79 ? -11.828 -12.742 -6.594 1 90.25 79 LYS B N 1
ATOM 1813 C CA . LYS B 1 79 ? -11.961 -13.625 -5.434 1 90.25 79 LYS B CA 1
ATOM 1814 C C . LYS B 1 79 ? -10.812 -13.422 -4.453 1 90.25 79 LYS B C 1
ATOM 1816 O O . LYS B 1 79 ? -11.008 -13.469 -3.238 1 90.25 79 LYS B O 1
ATOM 1821 N N . LYS B 1 80 ? -9.656 -13.273 -4.93 1 95.44 80 LYS B N 1
ATOM 1822 C CA . LYS B 1 80 ? -8.477 -13.086 -4.09 1 95.44 80 LYS B CA 1
ATOM 1823 C C . LYS B 1 80 ? -8.102 -11.609 -3.984 1 95.44 80 LYS B C 1
ATOM 1825 O O . LYS B 1 80 ? -7.57 -11.031 -4.934 1 95.44 80 LYS B O 1
ATOM 1830 N N . ILE B 1 81 ? -8.375 -11.078 -2.795 1 97.44 81 ILE B N 1
ATOM 1831 C CA . ILE B 1 81 ? -8.25 -9.633 -2.615 1 97.44 81 ILE B CA 1
ATOM 1832 C C . ILE B 1 81 ? -7.27 -9.336 -1.485 1 97.44 81 ILE B C 1
ATOM 1834 O O . ILE B 1 81 ? -7.27 -10.023 -0.458 1 97.44 81 ILE B O 1
ATOM 1838 N N . CYS B 1 82 ? -6.488 -8.391 -1.674 1 97.5 82 CYS B N 1
ATOM 1839 C CA . CYS B 1 82 ? -5.602 -7.801 -0.678 1 97.5 82 CYS B CA 1
ATOM 1840 C C . CYS B 1 82 ? -5.734 -6.285 -0.662 1 97.5 82 CYS B C 1
ATOM 1842 O O . CYS B 1 82 ? -5.559 -5.629 -1.69 1 97.5 82 CYS B O 1
ATOM 1844 N N . ILE B 1 83 ? -6.117 -5.68 0.432 1 97.81 83 ILE B N 1
ATOM 1845 C CA . ILE B 1 83 ? -6.191 -4.23 0.589 1 97.81 83 ILE B CA 1
ATOM 1846 C C . ILE B 1 83 ? -5.047 -3.752 1.481 1 97.81 83 ILE B C 1
ATOM 1848 O O . ILE B 1 83 ? -4.832 -4.293 2.566 1 97.81 83 ILE B O 1
ATOM 1852 N N . ILE B 1 84 ? -4.371 -2.725 0.958 1 96.62 84 ILE B N 1
ATOM 1853 C CA . ILE B 1 84 ? -3.166 -2.326 1.678 1 96.62 84 ILE B CA 1
ATOM 1854 C C . ILE B 1 84 ? -3.021 -0.807 1.643 1 96.62 84 ILE B C 1
ATOM 1856 O O . ILE B 1 84 ? -3.479 -0.156 0.701 1 96.62 84 ILE B O 1
ATOM 1860 N N . GLY B 1 85 ? -2.324 -0.294 2.652 1 93.19 85 GLY B N 1
ATOM 1861 C CA . GLY B 1 85 ? -1.964 1.114 2.635 1 93.19 85 GLY B CA 1
ATOM 1862 C C . GLY B 1 85 ? -2.289 1.829 3.932 1 93.19 85 GLY B C 1
ATOM 1863 O O . GLY B 1 85 ? -2.219 1.234 5.008 1 93.19 85 GLY B O 1
ATOM 1864 N N . ASP B 1 86 ? -2.516 3.107 3.787 1 88.5 86 ASP B N 1
ATOM 1865 C CA . ASP B 1 86 ? -2.838 3.941 4.941 1 88.5 86 ASP B CA 1
ATOM 1866 C C . ASP B 1 86 ? -4.348 4.082 5.113 1 88.5 86 ASP B C 1
ATOM 1868 O O . ASP B 1 86 ? -5.012 4.734 4.305 1 88.5 86 ASP B O 1
ATOM 1872 N N . PHE B 1 87 ? -4.75 3.502 6.172 1 90.12 87 PHE B N 1
ATOM 1873 C CA . PHE B 1 87 ? -6.188 3.467 6.402 1 90.12 87 PHE B CA 1
ATOM 1874 C C . PHE B 1 87 ? -6.645 4.699 7.176 1 90.12 87 PHE B C 1
ATOM 1876 O O . PHE B 1 87 ? -7.84 4.988 7.246 1 90.12 87 PHE B O 1
ATOM 1883 N N . ASN B 1 88 ? -5.727 5.512 7.703 1 79.62 88 ASN B N 1
ATOM 1884 C CA . ASN B 1 88 ? -6.016 6.723 8.461 1 79.62 88 ASN B CA 1
ATOM 1885 C C . ASN B 1 88 ? -7.059 6.469 9.547 1 79.62 88 ASN B C 1
ATOM 1887 O O . ASN B 1 88 ? -8.164 7.004 9.484 1 79.62 88 ASN B O 1
ATOM 1891 N N . ALA B 1 89 ? -6.676 5.789 10.516 1 73.25 89 ALA B N 1
ATOM 1892 C CA . ALA B 1 89 ? -7.57 5.492 11.633 1 73.25 89 ALA B CA 1
ATOM 1893 C C . ALA B 1 89 ? -7.953 6.766 12.383 1 73.25 89 ALA B C 1
ATOM 1895 O O . ALA B 1 89 ? -7.184 7.727 12.414 1 73.25 89 ALA B O 1
ATOM 1896 N N . VAL B 1 90 ? -9.234 6.91 12.68 1 62.03 90 VAL B N 1
ATOM 1897 C CA . VAL B 1 90 ? -9.781 8.094 13.336 1 62.03 90 VAL B CA 1
ATOM 1898 C C . VAL B 1 90 ? -9.633 7.957 14.852 1 62.03 90 VAL B C 1
ATOM 1900 O O . VAL B 1 90 ? -9.711 6.852 15.391 1 62.03 90 VAL B O 1
ATOM 1903 N N . ALA B 1 91 ? -9.195 9.148 15.359 1 56.19 91 ALA B N 1
ATOM 1904 C CA . ALA B 1 91 ? -9.125 9.18 16.828 1 56.19 91 ALA B CA 1
ATOM 1905 C C . ALA B 1 91 ? -10.516 9.008 17.438 1 56.19 91 ALA B C 1
ATOM 1907 O O . ALA B 1 91 ? -11.5 9.531 16.922 1 56.19 91 ALA B O 1
ATOM 1908 N N . GLU B 1 92 ? -10.656 7.902 18.141 1 53.69 92 GLU B N 1
ATOM 1909 C CA . GLU B 1 92 ? -11.922 7.766 18.859 1 53.69 92 GLU B CA 1
ATOM 1910 C C . GLU B 1 92 ? -12.203 9 19.719 1 53.69 92 GLU B C 1
ATOM 1912 O O . GLU B 1 92 ? -11.297 9.516 20.391 1 53.69 92 GLU B O 1
ATOM 1917 N N . ASP B 1 93 ? -13.008 9.805 19.234 1 47.38 93 ASP B N 1
ATOM 1918 C CA . ASP B 1 93 ? -13.422 10.828 20.188 1 47.38 93 ASP B CA 1
ATOM 1919 C C . ASP B 1 93 ? -13.602 10.234 21.578 1 47.38 93 ASP B C 1
ATOM 1921 O O . ASP B 1 93 ? -14.422 9.336 21.781 1 47.38 93 ASP B O 1
ATOM 1925 N N . GLN B 1 94 ? -12.602 9.992 22.219 1 44.94 94 GLN B N 1
ATOM 1926 C CA . GLN B 1 94 ? -12.945 9.68 23.609 1 44.94 94 GLN B CA 1
ATOM 1927 C C . GLN B 1 94 ? -13.961 10.672 24.156 1 44.94 94 GLN B C 1
ATOM 1929 O O . GLN B 1 94 ? -13.867 11.875 23.891 1 44.94 94 GLN B O 1
ATOM 1934 N N . LYS B 1 95 ? -15.18 10.32 24.234 1 42.38 95 LYS B N 1
ATOM 1935 C CA . LYS B 1 95 ? -16.078 11.109 25.078 1 42.38 95 LYS B CA 1
ATOM 1936 C C . LYS B 1 95 ? -15.328 11.695 26.266 1 42.38 95 LYS B C 1
ATOM 1938 O O . LYS B 1 95 ? -14.641 10.977 27 1 42.38 95 LYS B O 1
ATOM 1943 N N . ASP B 1 96 ? -14.891 12.898 26.078 1 40.88 96 ASP B N 1
ATOM 1944 C CA . ASP B 1 96 ? -14.523 13.68 27.266 1 40.88 96 ASP B CA 1
ATOM 1945 C C . ASP B 1 96 ? -15.406 13.32 28.453 1 40.88 96 ASP B C 1
ATOM 1947 O O . ASP B 1 96 ? -16.594 13.648 28.469 1 40.88 96 ASP B O 1
ATOM 1951 N N . TYR B 1 97 ? -15.383 12.141 28.984 1 39.81 97 TYR B N 1
ATOM 1952 C CA . TYR B 1 97 ? -15.969 12.227 30.312 1 39.81 97 TYR B CA 1
ATOM 1953 C C . TYR B 1 97 ? -15.406 13.422 31.078 1 39.81 97 TYR B C 1
ATOM 1955 O O . TYR B 1 97 ? -14.188 13.547 31.25 1 39.81 97 TYR B O 1
ATOM 1963 N N . LYS B 1 98 ? -15.992 14.641 31.094 1 38.34 98 LYS B N 1
ATOM 1964 C CA . LYS B 1 98 ? -15.828 15.867 31.859 1 38.34 98 LYS B CA 1
ATOM 1965 C C . LYS B 1 98 ? -15.492 15.555 33.312 1 38.34 98 LYS B C 1
ATOM 1967 O O . LYS B 1 98 ? -15.641 16.406 34.188 1 38.34 98 LYS B O 1
ATOM 1972 N N . GLY B 1 99 ? -15.414 14.406 33.906 1 41.69 99 GLY B N 1
ATOM 1973 C CA . GLY B 1 99 ? -15.047 14.672 35.312 1 41.69 99 GLY B CA 1
ATOM 1974 C C . GLY B 1 99 ? -13.711 15.375 35.438 1 41.69 99 GLY B C 1
ATOM 1975 O O . GLY B 1 99 ? -12.922 15.422 34.5 1 41.69 99 GLY B O 1
ATOM 1976 N N . GLY B 1 100 ? -13.391 16.219 36.562 1 37.97 100 GLY B N 1
ATOM 1977 C CA . GLY B 1 100 ? -12.406 17.156 37.062 1 37.97 100 GLY B CA 1
ATOM 1978 C C . GLY B 1 100 ? -10.977 16.75 36.781 1 37.97 100 GLY B C 1
ATOM 1979 O O . GLY B 1 100 ? -10.039 17.516 37.031 1 37.97 100 GLY B O 1
ATOM 1980 N N . ASN B 1 101 ? -10.523 15.555 37.25 1 38.84 101 ASN B N 1
ATOM 1981 C CA . ASN B 1 101 ? -9.078 15.445 37.406 1 38.84 101 ASN B CA 1
ATOM 1982 C C . ASN B 1 101 ? -8.352 15.453 36.062 1 38.84 101 ASN B C 1
ATOM 1984 O O . ASN B 1 101 ? -8.852 14.914 35.094 1 38.84 101 ASN B O 1
ATOM 1988 N N . LYS B 1 102 ? -7.449 16.422 35.719 1 40.47 102 LYS B N 1
ATOM 1989 C CA . LYS B 1 102 ? -6.473 16.625 34.656 1 40.47 102 LYS B CA 1
ATOM 1990 C C . LYS B 1 102 ? -5.996 15.305 34.094 1 40.47 102 LYS B C 1
ATOM 1992 O O . LYS B 1 102 ? -4.949 14.789 34.469 1 40.47 102 LYS B O 1
ATOM 1997 N N . LYS B 1 103 ? -6.809 14.289 34.125 1 39.66 103 LYS B N 1
ATOM 1998 C CA . LYS B 1 103 ? -6.238 12.984 33.781 1 39.66 103 LYS B CA 1
ATOM 1999 C C . LYS B 1 103 ? -5.531 13.016 32.438 1 39.66 103 LYS B C 1
ATOM 2001 O O . LYS B 1 103 ? -5.84 13.859 31.594 1 39.66 103 LYS B O 1
ATOM 2006 N N . GLY B 1 104 ? -4.434 12.305 32.375 1 40.62 104 GLY B N 1
ATOM 2007 C CA . GLY B 1 104 ? -3.385 12.102 31.391 1 40.62 104 GLY B CA 1
ATOM 2008 C C . GLY B 1 104 ? -3.912 12.008 29.969 1 40.62 104 GLY B C 1
ATOM 2009 O O . GLY B 1 104 ? -5.102 11.758 29.766 1 40.62 104 GLY B O 1
ATOM 2010 N N . ARG B 1 105 ? -3.432 12.875 29.078 1 40.5 105 ARG B N 1
ATOM 2011 C CA . ARG B 1 105 ? -3.6 12.781 27.641 1 40.5 105 ARG B CA 1
ATOM 2012 C C . ARG B 1 105 ? -3.908 11.352 27.219 1 40.5 105 ARG B C 1
ATOM 2014 O O . ARG B 1 105 ? -3.045 10.477 27.297 1 40.5 105 ARG B O 1
ATOM 2021 N N . GLU B 1 106 ? -5.043 10.812 27.703 1 42.41 106 GLU B N 1
ATOM 2022 C CA . GLU B 1 106 ? -5.395 9.453 27.312 1 42.41 106 GLU B CA 1
ATOM 2023 C C . GLU B 1 106 ? -5.059 9.188 25.844 1 42.41 106 GLU B C 1
ATOM 2025 O O . GLU B 1 106 ? -5.324 10.031 24.984 1 42.41 106 GLU B O 1
ATOM 2030 N N . ILE B 1 107 ? -4.066 8.469 25.641 1 42.38 107 ILE B N 1
ATOM 2031 C CA . ILE B 1 107 ? -3.689 7.922 24.328 1 42.38 107 ILE B CA 1
ATOM 2032 C C . ILE B 1 107 ? -4.945 7.613 23.516 1 42.38 107 ILE B C 1
ATOM 2034 O O . ILE B 1 107 ? -5.781 6.812 23.938 1 42.38 107 ILE B O 1
ATOM 2038 N N . LYS B 1 108 ? -5.562 8.633 22.891 1 49.62 108 LYS B N 1
ATOM 2039 C CA . LYS B 1 108 ? -6.703 8.43 22.016 1 49.62 108 LYS B CA 1
ATOM 2040 C C . LYS B 1 108 ? -6.496 7.215 21.109 1 49.62 108 LYS B C 1
ATOM 2042 O O . LYS B 1 108 ? -5.539 7.164 20.344 1 49.62 108 LYS B O 1
ATOM 2047 N N . ASN B 1 109 ? -6.965 6.09 21.578 1 56.69 109 ASN B N 1
ATOM 2048 C CA . ASN B 1 109 ? -6.961 4.883 20.766 1 56.69 109 ASN B CA 1
ATOM 2049 C C . ASN B 1 109 ? -7.609 5.133 19.406 1 56.69 109 ASN B C 1
ATOM 2051 O O . ASN B 1 109 ? -8.672 5.746 19.328 1 56.69 109 ASN B O 1
ATOM 2055 N N . ARG B 1 110 ? -6.848 5.152 18.359 1 65.12 110 ARG B N 1
ATOM 2056 C CA . ARG B 1 110 ? -7.387 5.266 17 1 65.12 110 ARG B CA 1
ATOM 2057 C C . ARG B 1 110 ? -7.996 3.949 16.547 1 65.12 110 ARG B C 1
ATOM 2059 O O . ARG B 1 110 ? -7.465 2.875 16.828 1 65.12 110 ARG B O 1
ATOM 2066 N N . GLU B 1 111 ? -9.242 4.086 16.219 1 75.44 111 GLU B N 1
ATOM 2067 C CA . GLU B 1 111 ? -9.953 2.926 15.672 1 75.44 111 GLU B CA 1
ATOM 2068 C C . GLU B 1 111 ? -10.359 3.156 14.219 1 75.44 111 GLU B C 1
ATOM 2070 O O . GLU B 1 111 ? -10.531 4.297 13.797 1 75.44 111 GLU B O 1
ATOM 2075 N N . LEU B 1 112 ? -10.375 1.995 13.477 1 83.44 112 LEU B N 1
ATOM 2076 C CA . LEU B 1 112 ? -10.922 2.064 12.125 1 83.44 112 LEU B CA 1
ATOM 2077 C C . LEU B 1 112 ? -12.414 2.387 12.164 1 83.44 112 LEU B C 1
ATOM 2079 O O . LEU B 1 112 ? -13.133 1.906 13.039 1 83.44 112 LEU B O 1
ATOM 2083 N N . PRO B 1 113 ? -12.82 3.225 11.242 1 85.5 113 PRO B N 1
ATOM 2084 C CA . PRO B 1 113 ? -14.258 3.471 11.18 1 85.5 113 PRO B CA 1
ATOM 2085 C C . PRO B 1 113 ? -15.07 2.186 11.031 1 85.5 113 PRO B C 1
ATOM 2087 O O . PRO B 1 113 ? -14.602 1.228 10.406 1 85.5 113 PRO B O 1
ATOM 2090 N N . LYS B 1 114 ? -16.266 2.178 11.586 1 89.56 114 LYS B N 1
ATOM 2091 C CA . LYS B 1 114 ? -17.141 1.008 11.57 1 89.56 114 LYS B CA 1
ATOM 2092 C C . LYS B 1 114 ? -17.328 0.49 10.148 1 89.56 114 LYS B C 1
ATOM 2094 O O . LYS B 1 114 ? -17.297 -0.719 9.906 1 89.56 114 LYS B O 1
ATOM 2099 N N . ILE B 1 115 ? -17.516 1.37 9.234 1 92.12 115 ILE B N 1
ATOM 2100 C CA . ILE B 1 115 ? -17.781 0.996 7.852 1 92.12 115 ILE B CA 1
ATOM 2101 C C . ILE B 1 115 ? -16.562 0.278 7.273 1 92.12 115 ILE B C 1
ATOM 2103 O O . ILE B 1 115 ? -16.703 -0.632 6.453 1 92.12 115 ILE B O 1
ATOM 2107 N N . CYS B 1 116 ? -15.453 0.684 7.641 1 93.94 116 CYS B N 1
ATOM 2108 C CA . CYS B 1 116 ? -14.234 0.004 7.219 1 93.94 116 CYS B CA 1
ATOM 2109 C C . CYS B 1 116 ? -14.18 -1.413 7.777 1 93.94 116 CYS B C 1
ATOM 2111 O O . CYS B 1 116 ? -13.898 -2.363 7.043 1 93.94 116 CYS B O 1
ATOM 2113 N N . VAL B 1 117 ? -14.461 -1.534 8.992 1 93.44 117 VAL B N 1
ATOM 2114 C CA . VAL B 1 117 ? -14.469 -2.84 9.641 1 93.44 117 VAL B CA 1
ATOM 2115 C C . VAL B 1 117 ? -15.5 -3.746 8.977 1 93.44 117 VAL B C 1
ATOM 2117 O O . VAL B 1 117 ? -15.219 -4.914 8.695 1 93.44 117 VAL B O 1
ATOM 2120 N N . GLU B 1 118 ? -16.594 -3.223 8.734 1 95.69 118 GLU B N 1
ATOM 2121 C CA . GLU B 1 118 ? -17.641 -3.98 8.055 1 95.69 118 GLU B CA 1
ATOM 2122 C C . GLU B 1 118 ? -17.172 -4.441 6.676 1 95.69 118 GLU B C 1
ATOM 2124 O O . GLU B 1 118 ? -17.438 -5.582 6.281 1 95.69 118 GLU B O 1
ATOM 2129 N N . MET B 1 119 ? -16.578 -3.582 5.949 1 96.31 119 ME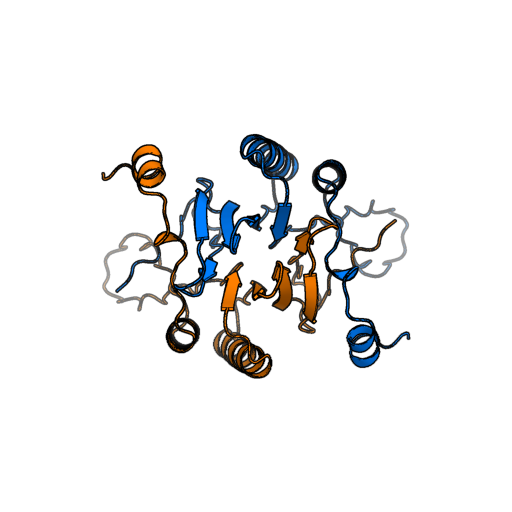T B N 1
ATOM 2130 C CA . MET B 1 119 ? -16.047 -3.924 4.633 1 96.31 119 MET B CA 1
ATOM 2131 C C . MET B 1 119 ? -15.062 -5.082 4.723 1 96.31 119 MET B C 1
ATOM 2133 O O . MET B 1 119 ? -15.148 -6.043 3.955 1 96.31 119 MET B O 1
ATOM 2137 N N . ILE B 1 120 ? -14.203 -4.996 5.68 1 96.44 120 ILE B N 1
ATOM 2138 C CA . ILE B 1 120 ? -13.188 -6.02 5.883 1 96.44 120 ILE B CA 1
ATOM 2139 C C . ILE B 1 120 ? -13.852 -7.359 6.188 1 96.44 120 ILE B C 1
ATOM 2141 O O . ILE B 1 120 ? -13.484 -8.391 5.621 1 96.44 120 ILE B O 1
ATOM 2145 N N . ASN B 1 121 ? -14.82 -7.32 6.973 1 96 121 ASN B N 1
ATOM 2146 C CA . ASN B 1 121 ? -15.547 -8.531 7.34 1 96 121 ASN B CA 1
ATOM 2147 C C . ASN B 1 121 ? -16.312 -9.094 6.152 1 96 121 ASN B C 1
ATOM 2149 O O . ASN B 1 121 ? -16.266 -10.305 5.895 1 96 121 ASN B O 1
ATOM 2153 N N . GLU B 1 122 ? -17 -8.25 5.488 1 96.12 122 GLU B N 1
ATOM 2154 C CA . GLU B 1 122 ? -17.812 -8.688 4.352 1 96.12 122 GLU B CA 1
ATOM 2155 C C . GLU B 1 122 ? -16.938 -9.305 3.262 1 96.12 122 GLU B C 1
ATOM 2157 O O . GLU B 1 122 ? -17.375 -10.227 2.566 1 96.12 122 GLU B O 1
ATOM 2162 N N . LEU B 1 123 ? -15.812 -8.82 3.139 1 96.75 123 LEU B N 1
ATOM 2163 C CA . LEU B 1 123 ? -14.891 -9.336 2.131 1 96.75 123 LEU B CA 1
ATOM 2164 C C . LEU B 1 123 ? -14.117 -10.531 2.666 1 96.75 123 LEU B C 1
ATOM 2166 O O . LEU B 1 123 ? -13.312 -11.125 1.949 1 96.75 123 LEU B O 1
ATOM 2170 N N . ASN B 1 124 ? -14.273 -10.844 3.918 1 96.38 124 ASN B N 1
ATOM 2171 C CA . ASN B 1 124 ? -13.609 -11.961 4.582 1 96.38 124 ASN B CA 1
ATOM 2172 C C . ASN B 1 124 ? -12.094 -11.805 4.551 1 96.38 124 ASN B C 1
ATOM 2174 O O . ASN B 1 124 ? -11.375 -12.758 4.219 1 96.38 124 ASN B O 1
ATOM 2178 N N . LEU B 1 125 ? -11.688 -10.656 4.898 1 97.12 125 LEU B N 1
ATOM 2179 C CA . LEU B 1 125 ? -10.25 -10.391 4.969 1 97.12 125 LEU B CA 1
ATOM 2180 C C . LEU B 1 125 ? -9.742 -10.539 6.398 1 97.12 125 LEU B C 1
ATOM 2182 O O . LEU B 1 125 ? -10.484 -10.32 7.355 1 97.12 125 LEU B O 1
ATOM 2186 N N . ILE B 1 126 ? -8.445 -10.891 6.453 1 95.88 126 ILE B N 1
ATOM 2187 C CA . ILE B 1 126 ? -7.809 -10.992 7.766 1 95.88 126 ILE B CA 1
ATOM 2188 C C . ILE B 1 126 ? -6.602 -10.055 7.824 1 95.88 126 ILE B C 1
ATOM 2190 O O . ILE B 1 126 ? -6.012 -9.727 6.793 1 95.88 126 ILE B O 1
ATOM 2194 N N . ASP B 1 127 ? -6.328 -9.656 9 1 93.38 127 ASP B N 1
ATOM 2195 C CA . ASP B 1 127 ? -5.145 -8.836 9.242 1 93.38 127 ASP B CA 1
ATOM 2196 C C . ASP B 1 127 ? -3.867 -9.641 9 1 93.38 127 ASP B C 1
ATOM 2198 O O . ASP B 1 127 ? -3.736 -10.773 9.469 1 93.38 127 ASP B O 1
ATOM 2202 N N . ILE B 1 128 ? -2.957 -9.07 8.32 1 94.44 128 ILE B N 1
ATOM 2203 C CA . ILE B 1 128 ? -1.726 -9.766 7.965 1 94.44 128 ILE B CA 1
ATOM 2204 C C . ILE B 1 128 ? -0.976 -10.164 9.234 1 94.44 128 ILE B C 1
ATOM 2206 O O . ILE B 1 128 ? -0.181 -11.102 9.227 1 94.44 128 ILE B O 1
ATOM 2210 N N . TRP B 1 129 ? -1.177 -9.438 10.289 1 90.56 129 TRP B N 1
ATOM 2211 C CA . TRP B 1 129 ? -0.499 -9.711 11.555 1 90.56 129 TRP B CA 1
ATOM 2212 C C . TRP B 1 129 ? -0.898 -11.078 12.094 1 90.56 129 TRP B C 1
ATOM 2214 O O . TRP B 1 129 ? -0.226 -11.625 12.977 1 90.56 129 TRP B O 1
ATOM 2224 N N . ARG B 1 130 ? -1.932 -11.57 11.586 1 88.88 130 ARG B N 1
ATOM 2225 C CA . ARG B 1 130 ? -2.344 -12.914 11.953 1 88.88 130 ARG B CA 1
ATOM 2226 C C . ARG B 1 130 ? -1.533 -13.969 11.203 1 88.88 130 ARG B C 1
ATOM 2228 O O . ARG B 1 130 ? -1.58 -15.148 11.539 1 88.88 130 ARG B O 1
ATOM 2235 N N . LYS B 1 131 ? -0.87 -13.5 10.227 1 87.19 131 LYS B N 1
ATOM 2236 C CA . LYS B 1 131 ? -0.061 -14.398 9.414 1 87.19 131 LYS B CA 1
ATOM 2237 C C . LYS B 1 131 ? 1.427 -14.203 9.688 1 87.19 131 LYS B C 1
ATOM 2239 O O . LYS B 1 131 ? 2.207 -13.961 8.758 1 87.19 131 LYS B O 1
ATOM 2244 N N . ILE B 1 132 ? 1.851 -14.125 10.898 1 75.69 132 ILE B N 1
ATOM 2245 C CA . ILE B 1 132 ? 3.24 -13.961 11.312 1 75.69 132 ILE B CA 1
ATOM 2246 C C . ILE B 1 132 ? 3.902 -15.328 11.453 1 75.69 132 ILE B C 1
ATOM 2248 O O . ILE B 1 132 ? 3.316 -16.25 12.016 1 75.69 132 ILE B O 1
ATOM 2252 N N . PRO B 1 133 ? 5.109 -15.344 10.758 1 65.62 133 PRO B N 1
ATOM 2253 C CA . PRO B 1 133 ? 5.789 -16.625 10.984 1 65.62 133 PRO B CA 1
ATOM 2254 C C . PRO B 1 133 ? 6.043 -16.906 12.469 1 65.62 133 PRO B C 1
ATOM 2256 O O . PRO B 1 133 ? 6.242 -15.969 13.25 1 65.62 133 PRO B O 1
ATOM 2259 N N . THR B 1 134 ? 5.715 -18 12.914 1 57.59 134 THR B N 1
ATOM 2260 C CA . THR B 1 134 ? 5.953 -18.422 14.289 1 57.59 134 THR B CA 1
ATOM 2261 C C . THR B 1 134 ? 7.309 -17.938 14.781 1 57.59 134 THR B C 1
ATOM 2263 O O . THR B 1 134 ? 7.434 -17.484 15.922 1 57.59 134 THR B O 1
ATOM 2266 N N . LEU B 1 135 ? 8.266 -17.984 13.977 1 51.75 135 LEU B N 1
ATOM 2267 C CA . LEU B 1 135 ? 9.617 -17.703 14.414 1 51.75 135 LEU B CA 1
ATOM 2268 C C . LEU B 1 135 ? 9.82 -16.188 14.594 1 51.75 135 LEU B C 1
ATOM 2270 O O . LEU B 1 135 ? 10.547 -15.758 15.492 1 51.75 135 LEU B O 1
ATOM 2274 N N . TYR B 1 136 ? 9.383 -15.398 13.719 1 52.84 136 TYR B N 1
ATOM 2275 C CA . TYR B 1 136 ? 9.531 -13.953 13.758 1 52.84 136 TYR B CA 1
ATOM 2276 C C . TYR B 1 136 ? 8.883 -13.367 15.008 1 52.84 136 TYR B C 1
ATOM 2278 O O . TYR B 1 136 ? 9.375 -12.391 15.57 1 52.84 136 TYR B O 1
ATOM 2286 N N . LEU B 1 137 ? 7.66 -13.828 15.344 1 49.5 137 LEU B N 1
ATOM 2287 C CA . LEU B 1 137 ? 7.02 -13.398 16.578 1 49.5 137 LEU B CA 1
ATOM 2288 C C . LEU B 1 137 ? 7.957 -13.57 17.766 1 49.5 137 LEU B C 1
ATOM 2290 O O . LEU B 1 137 ? 8.016 -12.711 18.656 1 49.5 137 LEU B O 1
ATOM 2294 N N . TYR B 1 138 ? 8.617 -14.664 17.672 1 47.69 138 TYR B N 1
ATOM 2295 C CA . TYR B 1 138 ? 9.5 -14.922 18.797 1 47.69 138 TYR B CA 1
ATOM 2296 C C . TYR B 1 138 ? 10.633 -13.898 18.859 1 47.69 138 TYR B C 1
ATOM 2298 O O . TYR B 1 138 ? 10.992 -13.43 19.938 1 47.69 138 TYR B O 1
ATOM 2306 N N . ASN B 1 139 ? 11.227 -13.633 17.734 1 48.72 139 ASN B N 1
ATOM 2307 C CA . ASN B 1 139 ? 12.43 -12.805 17.75 1 48.72 139 ASN B CA 1
ATOM 2308 C C . ASN B 1 139 ? 12.086 -11.312 17.812 1 48.72 139 ASN B C 1
ATOM 2310 O O . ASN B 1 139 ? 12.805 -10.531 18.438 1 48.72 139 ASN B O 1
ATOM 2314 N N . HIS B 1 140 ? 11.078 -10.898 17.312 1 50.38 140 HIS B N 1
ATOM 2315 C CA . HIS B 1 140 ? 10.836 -9.461 17.219 1 50.38 140 HIS B CA 1
ATOM 2316 C C . HIS B 1 140 ? 9.695 -9.039 18.141 1 50.38 140 HIS B C 1
ATOM 2318 O O . HIS B 1 140 ? 9.586 -7.867 18.5 1 50.38 140 HIS B O 1
ATOM 2324 N N . PHE B 1 141 ? 8.695 -9.914 18.422 1 43.28 141 PHE B N 1
ATOM 2325 C CA . PHE B 1 141 ? 7.676 -9.664 19.438 1 43.28 141 PHE B CA 1
ATOM 2326 C C . PHE B 1 141 ? 7.785 -10.672 20.578 1 43.28 141 PHE B C 1
ATOM 2328 O O . PHE B 1 141 ? 7.059 -11.664 20.594 1 43.28 141 PHE B O 1
ATOM 2335 N N . PRO B 1 142 ? 8.805 -10.648 21.188 1 35.88 142 PRO B N 1
ATOM 2336 C CA . PRO B 1 142 ? 8.883 -11.617 22.297 1 35.88 142 PRO B CA 1
ATOM 2337 C C . PRO B 1 142 ? 7.676 -11.539 23.234 1 35.88 142 PRO B C 1
ATOM 2339 O O . PRO B 1 142 ? 7.062 -10.484 23.359 1 35.88 142 PRO B O 1
ATOM 2342 N N . GLY B 1 143 ? 6.832 -12.57 23.234 1 37.62 143 GLY B N 1
ATOM 2343 C CA . GLY B 1 143 ? 5.867 -12.695 24.312 1 37.62 143 GLY B CA 1
ATOM 2344 C C . GLY B 1 143 ? 6.324 -12.031 25.594 1 37.62 143 GLY B C 1
ATOM 2345 O O . GLY B 1 143 ? 7.32 -12.445 26.203 1 37.62 143 GLY B O 1
ATOM 2346 N N . ARG B 1 144 ? 6.305 -10.664 25.531 1 30.97 144 ARG B N 1
ATOM 2347 C CA . ARG B 1 144 ? 6.355 -10.305 26.938 1 30.97 144 ARG B CA 1
ATOM 2348 C C . ARG B 1 144 ? 5.117 -10.812 27.672 1 30.97 144 ARG B C 1
ATOM 2350 O O . ARG B 1 144 ? 4.023 -10.828 27.109 1 30.97 144 ARG B O 1
#

Nearest PDB structures (foldseek):
  2v0r-assembly2_B  TM=7.115E-01  e=1.231E-05  Homo sapiens
  2v0s-assembly1_A  TM=7.148E-01  e=5.920E-05  Homo sapiens
  7n8k-assembly2_B  TM=7.135E-01  e=6.304E-05  Homo sapiens
  7n94-assembly2_B  TM=7.147E-01  e=8.105E-05  Homo sapiens
  8uw3-assembly1_A  TM=7.006E-01  e=3.031E-04  Homo sapiens

pLDDT: mean 75.74, std 24.37, range [22.62, 97.81]

InterPro domains:
  IPR036691 Endonuclease/exonuclease/phosphatase superfamily [G3DSA:3.60.10.10] (1-140)
  IPR036691 Endonuclease/exonuclease/phosphatase superfamily [SSF56219] (10-132)

Radius of gyration: 19.89 Å; Cα contacts (8 Å, |Δi|>4): 491; chains: 2; bounding box: 38×63×62 Å

Solvent-accessible surface area (backbone atoms only — not comparable to full-atom values): 16554 Å² total; per-residue (Å²): 131,87,75,75,81,56,52,74,58,65,90,86,69,86,49,43,59,51,47,34,28,30,73,86,55,49,53,34,46,77,43,70,44,80,67,29,36,36,39,33,31,40,37,45,57,91,94,43,62,36,39,42,33,40,38,48,46,50,88,65,66,46,64,61,51,43,52,51,48,48,53,52,54,60,71,66,70,67,86,38,44,32,44,33,26,31,61,43,54,40,64,42,73,64,74,73,72,76,72,82,70,88,65,68,86,64,79,62,58,58,40,70,54,68,62,50,53,49,49,38,55,75,67,51,41,37,56,43,80,78,31,48,45,73,65,54,42,52,75,75,48,51,84,118,130,88,74,73,81,55,46,69,44,60,92,86,59,77,35,34,62,49,46,33,29,30,73,86,55,48,52,34,44,77,43,67,45,80,57,26,36,36,38,32,31,40,36,45,56,91,93,44,63,36,40,40,34,40,37,47,47,50,86,63,66,44,63,61,52,44,51,52,50,49,53,52,54,60,69,66,71,66,87,39,43,33,44,32,26,32,63,49,57,41,63,44,72,66,74,73,71,76,71,82,71,87,65,69,85,65,76,60,58,58,41,70,54,68,64,48,52,49,49,38,56,75,68,51,41,37,56,43,80,76,33,48,45,74,65,53,42,53,74,74,49,52,84,119